Protein AF-A0A7L9A308-F1 (afdb_monomer_lite)

Foldseek 3Di:
DQDPLNVCVVVVVVVVNVVVVDDDDDDDDDDDDDDDDDDDDDDDDDDDDDDDDDDDDDPDDPDDDDPPPPPADPQHDPVDGDVVPADAADPVLDDPDDDDVQKDWDADSVRHTDIDGDPPPPDDPCVVVVVVVVVVVVVVVVVVVVVVVVVVVVVVVVVVVVVVVVVVVVVVVVVVVVVVVVVVVVVVVVVVVVVVVVVVVVVPPDPPPPPDDDPDDPPPPPDPPPPVVVVVVVPPVPPDDD

Secondary structure (DSSP, 8-state):
---HHHHHHHTT-HHHHHHHHS-------PPP-----------------------------------------TT--TTS--GGGSPPPBGGG--SSPPPTTEEEEE-TTSBEEEEEPP-TT--TTHHHHHHHHHHHHHHHHHHHHHHHHHHHHHHHHHHHHHHHHHHHHHHHHHHHHHHHHHHHHHHHHHHHHHHHHHHHHHTS---------TT----------HHHHHHHHGGGGG---

Organism: NCBI:txid1401967

pLDDT: mean 71.1, std 22.45, range [31.36, 98.56]

Radius of gyration: 48.92 Å; chains: 1; bounding box: 91×61×147 Å

Sequence (242 aa):
GETVRDIATRKGLEEIINILNTPVAKQAKKKDRHRDKSRERAIDETDNAKKRDKSKEKKKRSVHFEPNQVQWSPYGCHYYPDPKYFPKPKLSSLPTEPLKKGEQYYLDLAGNIKKGPIGAGYTCYCAPFFKHMEEKLNEDKKDLKRHIDRAHEKLDQKVTDLEMKTQGQISELTRSVAAERALCKERHKHLEQWLTRGMMYRASERVKKLDFSPKGSVDIPPIKRTRSLEILDANSEWNNVN

Structure (mmCIF, N/CA/C/O backbone):
data_AF-A0A7L9A308-F1
#
_entry.id   AF-A0A7L9A308-F1
#
loop_
_atom_site.group_PDB
_atom_site.id
_atom_site.type_symbol
_atom_site.label_atom_id
_atom_site.label_alt_id
_atom_site.label_comp_id
_atom_site.label_asym_id
_atom_site.label_entity_id
_atom_site.label_seq_id
_atom_site.pdbx_PDB_ins_code
_atom_site.Cartn_x
_atom_site.Cartn_y
_atom_site.Cartn_z
_atom_site.occupancy
_atom_site.B_iso_or_equiv
_atom_site.auth_seq_id
_atom_site.auth_comp_id
_atom_site.auth_asym_id
_atom_site.auth_atom_id
_atom_site.pdbx_PDB_model_num
ATOM 1 N N . GLY A 1 1 ? -49.743 -22.556 5.288 1.00 68.62 1 GLY A N 1
ATOM 2 C CA . GLY A 1 1 ? -48.557 -21.817 5.756 1.00 68.62 1 GLY A CA 1
ATOM 3 C C . GLY A 1 1 ? -48.262 -20.739 4.743 1.00 68.62 1 GLY A C 1
ATOM 4 O O . GLY A 1 1 ? -48.289 -21.053 3.563 1.00 68.62 1 GLY A O 1
ATOM 5 N N . GLU A 1 2 ? -48.078 -19.498 5.185 1.00 86.50 2 GLU A N 1
ATOM 6 C CA . GLU A 1 2 ? -47.747 -18.355 4.317 1.00 86.50 2 GLU A CA 1
ATOM 7 C C . GLU A 1 2 ? -46.318 -18.544 3.769 1.00 86.50 2 GLU A C 1
ATOM 9 O O . GLU A 1 2 ? -45.417 -18.920 4.527 1.00 86.50 2 GLU A O 1
ATOM 14 N N . THR A 1 3 ? -46.100 -18.366 2.461 1.00 87.38 3 THR A N 1
ATOM 15 C CA . THR A 1 3 ? -44.754 -18.493 1.885 1.00 87.38 3 THR A CA 1
ATOM 16 C C . THR A 1 3 ? -43.936 -17.229 2.145 1.00 87.38 3 THR A C 1
ATOM 18 O O . THR A 1 3 ? -44.471 -16.146 2.376 1.00 87.38 3 THR A O 1
ATOM 21 N N . VAL A 1 4 ? -42.606 -17.340 2.077 1.00 84.56 4 VAL A N 1
ATOM 22 C CA . VAL A 1 4 ? -41.695 -16.190 2.251 1.00 84.56 4 VAL A CA 1
ATOM 23 C C . VAL A 1 4 ? -42.011 -15.067 1.252 1.00 84.56 4 VAL A C 1
ATOM 25 O O . VAL A 1 4 ? -41.863 -13.890 1.578 1.00 84.56 4 VAL A O 1
ATOM 28 N N . ARG A 1 5 ? -42.499 -15.425 0.057 1.00 86.62 5 ARG A N 1
ATOM 29 C CA . ARG A 1 5 ? -42.934 -14.469 -0.964 1.00 86.62 5 ARG A CA 1
ATOM 30 C C . ARG A 1 5 ? -44.203 -13.729 -0.541 1.00 86.62 5 ARG A C 1
ATOM 32 O O . ARG A 1 5 ? -44.233 -12.509 -0.637 1.00 86.62 5 ARG A O 1
ATOM 39 N N . ASP A 1 6 ? -45.192 -14.446 -0.011 1.00 90.25 6 ASP A N 1
ATOM 40 C CA . ASP A 1 6 ? -46.472 -13.868 0.421 1.00 90.25 6 ASP A CA 1
ATOM 41 C C . ASP A 1 6 ? -46.269 -12.836 1.548 1.00 90.25 6 ASP A C 1
ATOM 43 O O . ASP A 1 6 ? -46.833 -11.741 1.509 1.00 90.25 6 ASP A O 1
ATOM 47 N N . ILE A 1 7 ? -45.370 -13.133 2.498 1.00 89.75 7 ILE A N 1
ATOM 48 C CA . ILE A 1 7 ? -44.999 -12.212 3.587 1.00 89.75 7 ILE A CA 1
ATOM 49 C C . ILE A 1 7 ? -44.334 -10.945 3.033 1.00 89.75 7 ILE A C 1
ATOM 51 O O . ILE A 1 7 ? -44.635 -9.840 3.491 1.00 89.75 7 ILE A O 1
ATOM 55 N N . ALA A 1 8 ? -43.424 -11.097 2.065 1.00 90.69 8 ALA A N 1
ATOM 56 C CA . ALA A 1 8 ? -42.710 -9.978 1.456 1.00 90.69 8 ALA A CA 1
ATOM 57 C C . ALA A 1 8 ? -43.659 -9.061 0.669 1.00 90.69 8 ALA A C 1
ATOM 59 O O . ALA A 1 8 ? -43.570 -7.840 0.799 1.00 90.69 8 ALA A O 1
ATOM 60 N N . THR A 1 9 ? -44.620 -9.634 -0.064 1.00 87.31 9 THR A N 1
ATOM 61 C CA . THR A 1 9 ? -45.660 -8.879 -0.777 1.00 87.31 9 THR A CA 1
ATOM 62 C C . THR A 1 9 ? -46.585 -8.142 0.187 1.00 87.31 9 THR A C 1
ATOM 64 O O . THR A 1 9 ? -46.811 -6.947 0.020 1.00 87.31 9 THR A O 1
ATOM 67 N N . ARG A 1 10 ? -47.057 -8.796 1.256 1.00 91.75 10 ARG A N 1
ATOM 68 C CA . ARG A 1 10 ? -47.936 -8.164 2.256 1.00 91.75 10 ARG A CA 1
ATOM 69 C C . ARG A 1 10 ? -47.258 -7.035 3.038 1.00 91.75 10 ARG A C 1
ATOM 71 O O . ARG A 1 10 ? -47.935 -6.120 3.498 1.00 91.75 10 ARG A O 1
ATOM 78 N N . LYS A 1 11 ? -45.937 -7.108 3.227 1.00 91.88 11 LYS A N 1
ATOM 79 C CA . LYS A 1 11 ? -45.145 -6.104 3.957 1.00 91.88 11 LYS A CA 1
ATOM 80 C C . LYS A 1 11 ? -44.524 -5.024 3.064 1.00 91.88 11 LYS A C 1
ATOM 82 O O . LYS A 1 11 ? -43.817 -4.177 3.598 1.00 91.88 11 LYS A O 1
ATOM 87 N N . GLY A 1 12 ? -44.769 -5.044 1.750 1.00 88.69 12 GLY A N 1
ATOM 88 C CA . GLY A 1 12 ? -44.217 -4.048 0.823 1.00 88.69 12 GLY A CA 1
ATOM 89 C C . GLY A 1 12 ? -42.689 -4.092 0.717 1.00 88.69 12 GLY A C 1
ATOM 90 O O . GLY A 1 12 ? -42.048 -3.059 0.562 1.00 88.69 12 GLY A O 1
ATOM 91 N N . LEU A 1 13 ? -42.085 -5.277 0.852 1.00 92.25 13 LEU A N 1
ATOM 92 C CA . LEU A 1 13 ? -40.631 -5.459 0.818 1.00 92.25 13 LEU A CA 1
ATOM 93 C C . LEU A 1 13 ? -40.169 -5.777 -0.613 1.00 92.25 13 LEU A C 1
ATOM 95 O O . LEU A 1 13 ? -39.825 -6.918 -0.933 1.00 92.25 13 LEU A O 1
ATOM 99 N N . GLU A 1 14 ? -40.184 -4.765 -1.484 1.00 88.94 14 GLU A N 1
ATOM 100 C CA . GLU A 1 14 ? -39.930 -4.896 -2.931 1.00 88.94 14 GLU A CA 1
ATOM 101 C C . GLU A 1 14 ? -38.543 -5.465 -3.266 1.00 88.94 14 GLU A C 1
ATOM 103 O O . GLU A 1 14 ? -38.396 -6.271 -4.185 1.00 88.94 14 GLU A O 1
ATOM 108 N N . GLU A 1 15 ? -37.526 -5.134 -2.472 1.00 84.31 15 GLU A N 1
ATOM 109 C CA . GLU A 1 15 ? -36.163 -5.645 -2.656 1.00 84.31 15 GLU A CA 1
ATOM 110 C C . GLU A 1 15 ? -36.083 -7.167 -2.491 1.00 84.31 15 GLU A C 1
ATOM 112 O O . GLU A 1 15 ? -35.435 -7.860 -3.276 1.00 84.31 15 GLU A O 1
ATOM 117 N N . ILE A 1 16 ? -36.796 -7.711 -1.501 1.00 84.88 16 ILE A N 1
ATOM 118 C CA . ILE A 1 16 ? -36.845 -9.154 -1.247 1.00 84.88 16 ILE A CA 1
ATOM 119 C C . ILE A 1 16 ? -37.586 -9.855 -2.384 1.00 84.88 16 ILE A C 1
ATOM 121 O O . ILE A 1 16 ? -37.159 -10.919 -2.833 1.00 84.88 16 ILE A O 1
ATOM 125 N N . ILE A 1 17 ? -38.661 -9.246 -2.891 1.00 86.81 17 ILE A N 1
ATOM 126 C CA . ILE A 1 17 ? -39.394 -9.755 -4.055 1.00 86.81 17 ILE A CA 1
ATOM 127 C C . ILE A 1 17 ? -38.463 -9.816 -5.275 1.00 86.81 17 ILE A C 1
ATOM 129 O O . ILE A 1 17 ? -38.421 -10.841 -5.955 1.00 86.81 17 ILE A O 1
ATOM 133 N N . ASN A 1 18 ? -37.650 -8.781 -5.504 1.00 87.12 18 ASN A N 1
ATOM 134 C CA . ASN A 1 18 ? -36.685 -8.737 -6.605 1.00 87.12 18 ASN A CA 1
ATOM 135 C C . ASN A 1 18 ? -35.585 -9.799 -6.474 1.00 87.12 18 ASN A C 1
ATOM 137 O O . ASN A 1 18 ? -35.255 -10.470 -7.454 1.00 87.12 18 ASN A O 1
ATOM 141 N N . ILE A 1 19 ? -35.067 -10.025 -5.265 1.00 85.62 19 ILE A N 1
ATOM 142 C CA . ILE A 1 19 ? -34.083 -11.086 -5.004 1.00 85.62 19 ILE A CA 1
ATOM 143 C C . ILE A 1 19 ? -34.694 -12.472 -5.252 1.00 85.62 19 ILE A C 1
ATOM 145 O O . ILE A 1 19 ? -34.060 -13.316 -5.882 1.00 85.62 19 ILE A O 1
ATOM 149 N N . LEU A 1 20 ? -35.937 -12.705 -4.814 1.00 83.75 20 LEU A N 1
ATOM 150 C CA . LEU A 1 20 ? -36.648 -13.972 -5.033 1.00 83.75 20 LEU A CA 1
ATOM 151 C C . LEU A 1 20 ? -36.996 -14.215 -6.511 1.00 83.75 20 LEU A C 1
ATOM 153 O O . LEU A 1 20 ? -37.098 -15.367 -6.934 1.00 83.75 20 LEU A O 1
ATOM 157 N N . ASN A 1 21 ? -37.181 -13.149 -7.293 1.00 82.94 21 ASN A N 1
ATOM 158 C CA . ASN A 1 21 ? -37.444 -13.213 -8.732 1.00 82.94 21 ASN A CA 1
ATOM 159 C C . ASN A 1 21 ? -36.176 -13.425 -9.569 1.00 82.94 21 ASN A C 1
ATOM 161 O O . ASN A 1 21 ? -36.277 -13.834 -10.725 1.00 82.94 21 ASN A O 1
ATOM 165 N N . THR A 1 22 ? -34.995 -13.143 -9.015 1.00 83.50 22 THR A N 1
ATOM 166 C CA . THR A 1 22 ? -33.737 -13.220 -9.760 1.00 83.50 22 THR A CA 1
ATOM 167 C C . THR A 1 22 ? -33.240 -14.670 -9.793 1.00 83.50 22 THR A C 1
ATOM 169 O O . THR A 1 22 ? -32.908 -15.230 -8.744 1.00 83.50 22 THR A O 1
ATOM 172 N N . PRO A 1 23 ? -33.156 -15.324 -10.968 1.00 70.25 23 PRO A N 1
ATOM 173 C CA . PRO A 1 23 ? -32.657 -16.689 -11.048 1.00 70.25 23 PRO A CA 1
ATOM 174 C C . PRO A 1 23 ? -31.168 -16.727 -10.680 1.00 70.25 23 PRO A C 1
ATOM 176 O O . PRO A 1 23 ? -30.314 -16.195 -11.388 1.00 70.25 23 PRO A O 1
ATOM 179 N N . VAL A 1 24 ? -30.840 -17.384 -9.566 1.00 67.56 24 VAL A N 1
ATOM 180 C CA . VAL A 1 24 ? -29.450 -17.598 -9.143 1.00 67.56 24 VAL A CA 1
ATOM 181 C C . VAL A 1 24 ? -28.775 -18.559 -10.127 1.00 67.56 24 VAL A C 1
ATOM 183 O O . VAL A 1 24 ? -29.159 -19.727 -10.233 1.00 67.56 24 VAL A O 1
ATOM 186 N N . ALA A 1 25 ? -27.755 -18.083 -10.846 1.00 55.88 25 ALA A N 1
ATOM 187 C CA . ALA A 1 25 ? -26.930 -18.916 -11.715 1.00 55.88 25 ALA A CA 1
ATOM 188 C C . ALA A 1 25 ? -26.300 -20.059 -10.897 1.00 55.88 25 ALA A C 1
ATOM 190 O O . ALA A 1 25 ? -25.507 -19.837 -9.979 1.00 55.88 25 ALA A O 1
ATOM 191 N N . LYS A 1 26 ? -26.682 -21.301 -11.212 1.00 54.41 26 LYS A N 1
ATOM 192 C CA . LYS A 1 26 ? -26.183 -22.516 -10.555 1.00 54.41 26 LYS A CA 1
ATOM 193 C C . LYS A 1 26 ? -24.673 -22.644 -10.795 1.00 54.41 26 LYS A C 1
ATOM 195 O O . LYS A 1 26 ? -24.249 -23.076 -11.861 1.00 54.41 26 LYS A O 1
ATOM 200 N N . GLN A 1 27 ? -23.859 -22.304 -9.798 1.00 45.59 27 GLN A N 1
ATOM 201 C CA . GLN A 1 27 ? -22.430 -22.633 -9.785 1.00 45.59 27 GLN A CA 1
ATOM 202 C C . GLN A 1 27 ? -22.270 -24.165 -9.806 1.00 45.59 27 GLN A C 1
ATOM 204 O O . GLN A 1 27 ? -22.808 -24.874 -8.951 1.00 45.59 27 GLN A O 1
ATOM 209 N N . ALA A 1 28 ? -21.573 -24.682 -10.821 1.00 40.31 28 ALA A N 1
ATOM 210 C CA . ALA A 1 28 ? -21.380 -26.110 -11.051 1.00 40.31 28 ALA A CA 1
ATOM 211 C C . ALA A 1 28 ? -20.580 -26.760 -9.906 1.00 40.31 28 ALA A C 1
ATOM 213 O O . ALA A 1 28 ? -19.414 -26.440 -9.678 1.00 40.31 28 ALA A O 1
ATOM 214 N N . LYS A 1 29 ? -21.194 -27.717 -9.201 1.00 42.00 29 LYS A N 1
ATOM 215 C CA . LYS A 1 29 ? -20.502 -28.579 -8.233 1.00 42.00 29 LYS A CA 1
ATOM 216 C C . LYS A 1 29 ? -19.587 -29.554 -8.988 1.00 42.00 29 LYS A C 1
ATOM 218 O O . LYS A 1 29 ? -20.077 -30.522 -9.569 1.00 42.00 29 LYS A O 1
ATOM 223 N N . LYS A 1 30 ? -18.268 -29.326 -8.977 1.00 36.66 30 LYS A N 1
ATOM 224 C CA . LYS A 1 30 ? -17.283 -30.341 -9.392 1.00 36.66 30 LYS A CA 1
ATOM 225 C C . LYS A 1 30 ? -17.299 -31.486 -8.373 1.00 36.66 30 LYS A C 1
ATOM 227 O O . LYS A 1 30 ? -17.129 -31.266 -7.180 1.00 36.66 30 LYS A O 1
ATOM 232 N N . LYS A 1 31 ? -17.577 -32.689 -8.8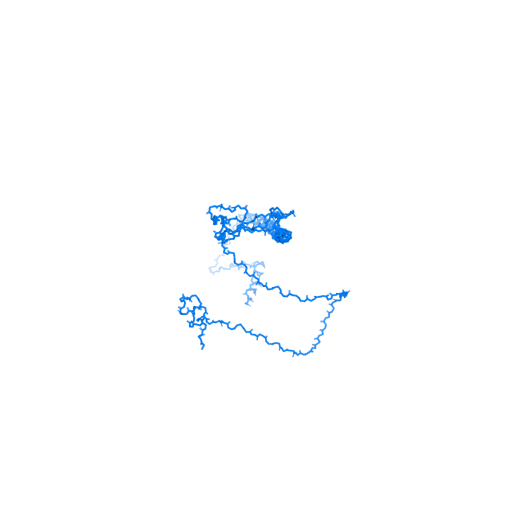71 1.00 36.41 31 LYS A N 1
ATOM 233 C CA . LYS A 1 31 ? -17.714 -33.944 -8.129 1.00 36.41 31 LYS A CA 1
ATOM 234 C C . LYS A 1 31 ? -16.368 -34.669 -8.140 1.00 36.41 31 LYS A C 1
ATOM 236 O O . LYS A 1 31 ? -15.862 -34.974 -9.218 1.00 36.41 31 LYS A O 1
ATOM 241 N N . ASP A 1 32 ? -15.827 -34.940 -6.957 1.00 37.78 32 ASP A N 1
ATOM 242 C CA . ASP A 1 32 ? -14.673 -35.814 -6.739 1.00 37.78 32 ASP A CA 1
ATOM 243 C C . ASP A 1 32 ? -14.889 -37.198 -7.367 1.00 37.78 32 ASP A C 1
ATOM 245 O O . ASP A 1 32 ? -15.900 -37.863 -7.117 1.00 37.78 32 ASP A O 1
ATOM 249 N N . ARG A 1 33 ? -13.914 -37.652 -8.163 1.00 35.00 33 ARG A N 1
ATOM 250 C CA . ARG A 1 33 ? -13.726 -39.065 -8.508 1.00 35.00 33 ARG A CA 1
ATOM 251 C C . ARG A 1 33 ? -12.240 -39.412 -8.489 1.00 35.00 33 ARG A C 1
ATOM 253 O O . ARG A 1 33 ? -11.481 -39.061 -9.383 1.00 35.00 33 ARG A O 1
ATOM 260 N N . HIS A 1 34 ? -11.898 -40.144 -7.439 1.00 39.38 34 HIS A N 1
ATOM 261 C CA . HIS A 1 34 ? -10.729 -40.990 -7.252 1.00 39.38 34 HIS A CA 1
ATOM 262 C C . HIS A 1 34 ? -10.484 -41.897 -8.475 1.00 39.38 34 HIS A C 1
ATOM 264 O O . HIS A 1 34 ? -11.406 -42.604 -8.892 1.00 39.38 34 HIS A O 1
ATOM 270 N N . ARG A 1 35 ? -9.258 -41.931 -9.021 1.00 33.59 35 ARG A N 1
ATOM 271 C CA . ARG A 1 35 ? -8.727 -43.109 -9.730 1.00 33.59 35 ARG A CA 1
ATOM 272 C C . ARG A 1 35 ? -7.196 -43.109 -9.736 1.00 33.59 35 ARG A C 1
ATOM 274 O O . ARG A 1 35 ? -6.562 -42.162 -10.183 1.00 33.59 35 ARG A O 1
ATOM 281 N N . ASP A 1 36 ? -6.671 -44.205 -9.206 1.00 33.34 36 ASP A N 1
ATOM 282 C CA . ASP A 1 36 ? -5.278 -44.579 -8.998 1.00 33.34 36 ASP A CA 1
ATOM 283 C C . ASP A 1 36 ? -4.347 -44.574 -10.224 1.00 33.34 36 ASP A C 1
ATOM 285 O O . ASP A 1 36 ? -4.771 -44.823 -11.351 1.00 33.34 36 ASP A O 1
ATOM 289 N N . LYS A 1 37 ? -3.047 -44.516 -9.877 1.00 35.22 37 LYS A N 1
ATOM 290 C CA . LYS A 1 37 ? -1.880 -45.166 -10.513 1.00 35.22 37 LYS A CA 1
ATOM 291 C C . LYS A 1 37 ? -1.403 -44.645 -11.877 1.00 35.22 37 LYS A C 1
ATOM 293 O O . LYS A 1 37 ? -1.952 -45.000 -12.911 1.00 35.22 37 LYS A O 1
ATOM 298 N N . SER A 1 38 ? -0.204 -44.048 -11.887 1.00 31.36 38 SER A N 1
ATOM 299 C CA . SER A 1 38 ? 1.062 -44.754 -12.207 1.00 31.36 38 SER A CA 1
ATOM 300 C C . SER A 1 38 ? 2.122 -43.809 -12.803 1.00 31.36 38 SER A C 1
ATOM 302 O O . SER A 1 38 ? 1.833 -43.178 -13.811 1.00 31.36 38 SER A O 1
ATOM 304 N N . ARG A 1 39 ? 3.349 -43.859 -12.239 1.00 33.97 39 ARG A N 1
ATOM 305 C CA . ARG A 1 39 ? 4.676 -43.684 -12.894 1.00 33.97 39 ARG A CA 1
ATOM 306 C C . ARG A 1 39 ? 5.002 -42.332 -13.563 1.00 33.97 39 ARG A C 1
ATOM 308 O O . ARG A 1 39 ? 4.216 -41.809 -14.324 1.00 33.97 39 ARG A O 1
ATOM 315 N N . GLU A 1 40 ? 6.194 -41.747 -13.465 1.00 32.81 40 GLU A N 1
ATOM 316 C CA . GLU A 1 40 ? 7.485 -42.066 -12.838 1.00 32.81 40 GLU A CA 1
ATOM 317 C C . GLU A 1 40 ? 8.387 -40.818 -13.056 1.00 32.81 40 GLU A C 1
ATOM 319 O O . GLU A 1 40 ? 8.232 -40.166 -14.087 1.00 32.81 40 GLU A O 1
ATOM 324 N N . ARG A 1 41 ? 9.379 -40.596 -12.167 1.00 34.91 41 ARG A N 1
ATOM 325 C CA . ARG A 1 41 ? 10.612 -39.766 -12.325 1.00 34.91 41 ARG A CA 1
ATOM 326 C C . ARG A 1 41 ? 10.469 -38.241 -12.126 1.00 34.91 41 ARG A C 1
ATOM 328 O O . ARG A 1 41 ? 9.586 -37.632 -12.702 1.00 34.91 41 ARG A O 1
ATOM 335 N N . ALA A 1 42 ? 11.336 -37.527 -11.402 1.00 31.61 42 ALA A N 1
ATOM 336 C CA . ALA A 1 42 ? 12.517 -37.854 -10.596 1.00 31.61 42 ALA A CA 1
ATOM 337 C C . ALA A 1 42 ? 12.980 -36.566 -9.856 1.00 31.61 42 ALA A C 1
ATOM 339 O O . ALA A 1 42 ? 12.994 -35.523 -10.497 1.00 31.61 42 ALA A O 1
ATOM 340 N N . ILE A 1 43 ? 13.387 -36.710 -8.577 1.00 34.94 43 ILE A N 1
ATOM 341 C CA . ILE A 1 43 ? 14.486 -36.011 -7.846 1.00 34.94 43 ILE A CA 1
ATOM 342 C C . ILE A 1 43 ? 14.292 -34.481 -7.635 1.00 34.94 43 ILE A C 1
ATOM 344 O O . ILE A 1 43 ? 14.097 -33.742 -8.586 1.00 34.94 43 ILE A O 1
ATOM 348 N N . ASP A 1 44 ? 14.270 -33.913 -6.425 1.00 32.38 44 ASP A N 1
ATOM 349 C CA . ASP A 1 44 ? 15.245 -34.041 -5.332 1.00 32.38 44 ASP A CA 1
ATOM 350 C C . ASP A 1 44 ? 14.612 -33.799 -3.945 1.00 32.38 44 ASP A C 1
ATOM 352 O O . ASP A 1 44 ? 13.684 -32.999 -3.790 1.00 32.38 44 ASP A O 1
ATOM 356 N N . GLU A 1 45 ? 15.127 -34.509 -2.946 1.00 33.47 45 GLU A N 1
ATOM 357 C CA . GLU A 1 45 ? 14.721 -34.466 -1.543 1.00 33.47 45 GLU A CA 1
ATOM 358 C C . GLU A 1 45 ? 15.405 -33.315 -0.793 1.00 33.47 45 GLU A C 1
ATOM 360 O O . GLU A 1 45 ? 16.597 -33.086 -0.940 1.00 33.47 45 GLU A O 1
ATOM 365 N N . THR A 1 46 ? 14.698 -32.686 0.147 1.00 37.25 46 THR A N 1
ATOM 366 C CA . THR A 1 46 ? 15.244 -32.530 1.505 1.00 37.25 46 THR A CA 1
ATOM 367 C C . THR A 1 46 ? 14.117 -32.661 2.520 1.00 37.25 46 THR A C 1
ATOM 369 O O . THR A 1 46 ? 13.048 -32.059 2.414 1.00 37.25 46 THR A O 1
ATOM 372 N N . ASP A 1 47 ? 14.384 -33.525 3.487 1.00 33.53 47 ASP A N 1
ATOM 373 C CA . ASP A 1 47 ? 13.464 -34.081 4.461 1.00 33.53 47 ASP A CA 1
ATOM 374 C C . ASP A 1 47 ? 13.636 -33.358 5.810 1.00 33.53 47 ASP A C 1
ATOM 376 O O . ASP A 1 47 ? 14.765 -33.170 6.270 1.00 33.53 47 ASP A O 1
ATOM 380 N N . ASN A 1 48 ? 12.533 -32.944 6.449 1.00 33.81 48 ASN A N 1
ATOM 381 C CA . ASN A 1 48 ? 12.343 -33.068 7.905 1.00 33.81 48 ASN A CA 1
ATOM 382 C C . ASN A 1 48 ? 10.927 -32.659 8.361 1.00 33.81 48 ASN A C 1
ATOM 384 O O . ASN A 1 48 ? 10.607 -31.511 8.663 1.00 33.81 48 ASN A O 1
ATOM 388 N N . ALA A 1 49 ? 10.076 -33.680 8.405 1.00 36.19 49 ALA A N 1
ATOM 389 C CA . ALA A 1 49 ? 9.140 -34.050 9.466 1.00 36.19 49 ALA A CA 1
ATOM 390 C C . ALA A 1 49 ? 8.506 -32.995 10.422 1.00 36.19 49 ALA A C 1
ATOM 392 O O . ALA A 1 49 ? 9.080 -32.564 11.415 1.00 36.19 49 ALA A O 1
ATOM 393 N N . LYS A 1 50 ? 7.175 -32.886 10.257 1.00 36.12 50 LYS A N 1
ATOM 394 C CA . LYS A 1 50 ? 6.104 -33.087 11.269 1.00 36.12 50 LYS A CA 1
ATOM 395 C C . LYS A 1 50 ? 5.979 -32.101 12.451 1.00 36.12 50 LYS A C 1
ATOM 397 O O . LYS A 1 50 ? 6.609 -32.276 13.487 1.00 36.12 50 LYS A O 1
ATOM 402 N N . LYS A 1 51 ? 4.871 -31.340 12.441 1.00 35.31 51 LYS A N 1
ATOM 403 C CA . LYS A 1 51 ? 3.764 -31.529 13.412 1.00 35.31 51 LYS A CA 1
ATOM 404 C C . LYS A 1 51 ? 2.443 -30.902 12.936 1.00 35.31 51 LYS A C 1
ATOM 406 O O . LYS A 1 51 ? 2.400 -29.792 12.425 1.00 35.31 51 LYS A O 1
ATOM 411 N N . ARG A 1 52 ? 1.378 -31.690 13.111 1.00 39.22 52 ARG A N 1
ATOM 412 C CA . ARG A 1 52 ? -0.053 -31.380 12.953 1.00 39.22 52 ARG A CA 1
ATOM 413 C C . ARG A 1 52 ? -0.442 -30.098 13.702 1.00 39.22 52 ARG A C 1
ATOM 415 O O . ARG A 1 52 ? -0.082 -30.001 14.866 1.00 39.22 52 ARG A O 1
ATOM 422 N N . ASP A 1 53 ? -1.314 -29.264 13.130 1.00 34.34 53 ASP A N 1
ATOM 423 C CA . ASP A 1 53 ? -2.637 -29.049 13.732 1.00 34.34 53 ASP A CA 1
ATOM 424 C C . ASP A 1 53 ? -3.662 -28.416 12.771 1.00 34.34 53 ASP A C 1
ATOM 426 O O . ASP A 1 53 ? -3.350 -27.884 11.710 1.00 34.34 53 ASP A O 1
ATOM 430 N N . LYS A 1 54 ? -4.914 -28.601 13.173 1.00 36.22 54 LYS A N 1
ATOM 431 C CA . LYS A 1 54 ? -6.198 -28.519 12.483 1.00 36.22 54 LYS A CA 1
ATOM 432 C C . LYS A 1 54 ? -6.536 -27.239 11.714 1.00 36.22 54 LYS A C 1
ATOM 434 O O . LYS A 1 54 ? -6.236 -26.115 12.097 1.00 36.22 54 LYS A O 1
ATOM 439 N N . SER A 1 55 ? -7.380 -27.482 10.711 1.00 41.12 55 SER A N 1
ATOM 440 C CA . SER A 1 55 ? -8.342 -26.582 10.076 1.00 41.12 55 SER A CA 1
ATOM 441 C C . SER A 1 55 ? -8.859 -25.428 10.945 1.00 41.12 55 SER A C 1
ATOM 443 O O . SER A 1 55 ? -9.366 -25.657 12.046 1.00 41.12 55 SER A O 1
ATOM 445 N N . LYS A 1 56 ? -8.950 -24.236 10.348 1.00 38.88 56 LYS A N 1
ATOM 446 C CA . LYS A 1 56 ? -10.179 -23.428 10.402 1.00 38.88 56 LYS A CA 1
ATOM 447 C C . LYS A 1 56 ? -10.219 -22.436 9.241 1.00 38.88 56 LYS A C 1
ATOM 449 O O . LYS A 1 56 ? -9.489 -21.453 9.180 1.00 38.88 56 LYS A O 1
ATOM 454 N N . GLU A 1 57 ? -11.106 -22.762 8.319 1.00 41.81 57 GLU A N 1
ATOM 455 C CA . GLU A 1 57 ? -11.558 -21.995 7.168 1.00 41.81 57 GLU A CA 1
ATOM 456 C C . GLU A 1 57 ? -11.990 -20.577 7.597 1.00 41.81 57 GLU A C 1
ATOM 458 O O . GLU A 1 57 ? -12.993 -20.386 8.291 1.00 41.81 57 GLU A O 1
ATOM 463 N N . LYS A 1 58 ? -11.202 -19.556 7.232 1.00 42.84 58 LYS A N 1
ATOM 464 C CA . LYS A 1 58 ? -11.551 -18.147 7.467 1.00 42.84 58 LYS A CA 1
ATOM 465 C C . LYS A 1 58 ? -12.635 -17.731 6.471 1.00 42.84 58 LYS A C 1
ATOM 467 O O . LYS A 1 58 ? -12.361 -17.380 5.326 1.00 42.84 58 LYS A O 1
ATOM 472 N N . LYS A 1 59 ? -13.882 -17.756 6.945 1.00 44.75 59 LYS A N 1
ATOM 473 C CA . LYS A 1 59 ? -15.056 -17.135 6.318 1.00 44.75 59 LYS A CA 1
ATOM 474 C C . LYS A 1 59 ? -14.732 -15.680 5.947 1.00 44.75 59 LYS A C 1
ATOM 476 O O . LYS A 1 59 ? -14.454 -14.866 6.827 1.00 44.75 59 LYS A O 1
ATOM 481 N N . LYS A 1 60 ? -14.802 -15.347 4.655 1.00 47.59 60 LYS A N 1
ATOM 482 C CA . LYS A 1 60 ? -14.796 -13.963 4.160 1.00 47.59 60 LYS A CA 1
ATOM 483 C C . LYS A 1 60 ? -16.014 -13.241 4.751 1.00 47.59 60 LYS A C 1
ATOM 485 O O . LYS A 1 60 ? -17.138 -13.505 4.337 1.00 47.59 60 LYS A O 1
ATOM 490 N N . ARG A 1 61 ? -15.812 -12.373 5.746 1.00 49.31 61 ARG A N 1
ATOM 491 C CA . ARG A 1 61 ? -16.834 -11.418 6.200 1.00 49.31 61 ARG A CA 1
ATOM 492 C C . ARG A 1 61 ? -16.570 -10.108 5.465 1.00 49.31 61 ARG A C 1
ATOM 494 O O . ARG A 1 61 ? -15.632 -9.403 5.817 1.00 49.31 61 ARG A O 1
ATOM 501 N N . SER A 1 62 ? -17.355 -9.807 4.431 1.00 41.72 62 SER A N 1
ATOM 502 C CA . SER A 1 62 ? -17.439 -8.435 3.929 1.00 41.72 62 SER A CA 1
ATOM 503 C C . SER A 1 62 ? -18.155 -7.615 4.996 1.00 41.72 62 SER A C 1
ATOM 505 O O . SER A 1 62 ? -19.325 -7.866 5.284 1.00 41.72 62 SER A O 1
ATOM 507 N N . VAL A 1 63 ? -17.443 -6.694 5.633 1.00 48.00 63 VAL A N 1
ATOM 508 C CA . VAL A 1 63 ? -18.046 -5.755 6.578 1.00 48.00 63 VAL A CA 1
ATOM 509 C C . VAL A 1 63 ? -18.354 -4.497 5.779 1.00 48.00 63 VAL A C 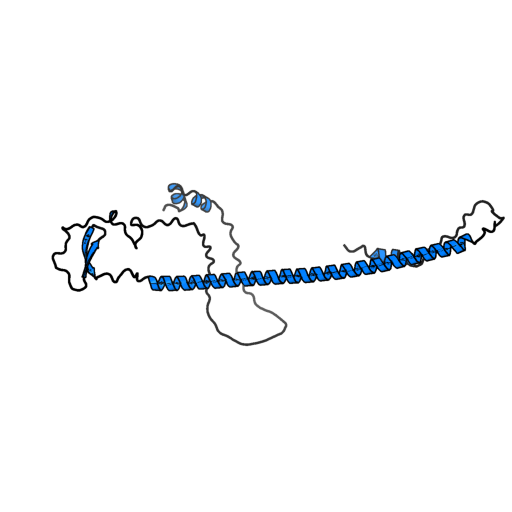1
ATOM 511 O O . VAL A 1 63 ? -17.454 -3.730 5.450 1.00 48.00 63 VAL A O 1
ATOM 514 N N . HIS A 1 64 ? -19.612 -4.352 5.371 1.00 41.28 64 HIS A N 1
ATOM 515 C CA . HIS A 1 64 ? -20.117 -3.081 4.873 1.00 41.28 64 HIS A CA 1
ATOM 516 C C . HIS A 1 64 ? -20.259 -2.159 6.088 1.00 41.28 64 HIS A C 1
ATOM 518 O O . HIS A 1 64 ? -20.950 -2.512 7.043 1.00 41.28 64 HIS A O 1
ATOM 524 N N . PHE A 1 65 ? -19.542 -1.037 6.096 1.00 41.97 65 PHE A N 1
ATOM 525 C CA . PHE A 1 65 ? -19.731 0.011 7.093 1.00 41.97 65 PHE A CA 1
ATOM 526 C C . PHE A 1 65 ? -20.781 0.976 6.550 1.00 41.97 65 PHE A C 1
ATOM 528 O O . PHE A 1 65 ? -20.456 1.853 5.753 1.00 41.97 65 PHE A O 1
ATOM 535 N N . GLU A 1 66 ? -22.033 0.809 6.973 1.00 48.72 66 GLU A N 1
ATOM 536 C CA . GLU A 1 66 ? -22.961 1.939 6.973 1.00 48.72 66 GLU A CA 1
ATOM 537 C C . GLU A 1 66 ? -22.517 2.941 8.051 1.00 48.72 66 GLU A C 1
ATOM 539 O O . GLU A 1 66 ? -22.060 2.531 9.127 1.00 48.72 66 GLU A O 1
ATOM 544 N N . PRO A 1 67 ? -22.627 4.256 7.800 1.00 44.56 67 PRO A N 1
ATOM 545 C CA . PRO A 1 67 ? -22.406 5.253 8.831 1.00 44.56 67 PRO A CA 1
ATOM 546 C C . PRO A 1 67 ? -23.516 5.120 9.879 1.00 44.56 67 PRO A C 1
ATOM 548 O O . PRO A 1 67 ? -24.638 5.579 9.675 1.00 44.56 67 PRO A O 1
ATOM 551 N N . ASN A 1 68 ? -23.200 4.492 11.013 1.00 43.81 68 ASN A N 1
ATOM 552 C CA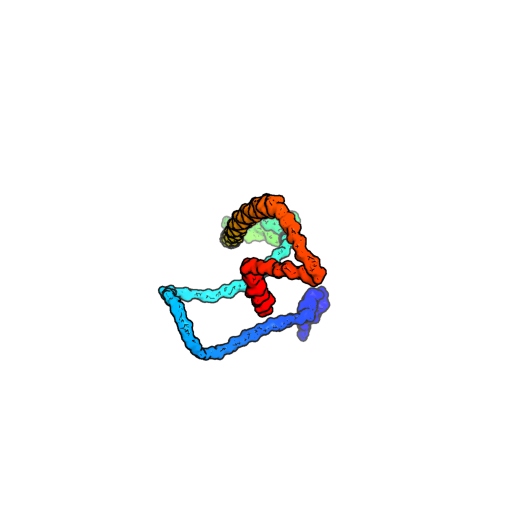 . ASN A 1 68 ? -24.077 4.485 12.179 1.00 43.81 68 ASN A CA 1
ATOM 553 C C . ASN A 1 68 ? -24.327 5.936 12.611 1.00 43.81 68 ASN A C 1
ATOM 555 O O . ASN A 1 68 ? -23.485 6.560 13.261 1.00 43.81 68 ASN A O 1
ATOM 559 N N . GLN A 1 69 ? -25.507 6.465 12.288 1.00 51.28 69 GLN A N 1
ATOM 560 C CA . GLN A 1 69 ? -26.105 7.520 13.092 1.00 51.28 69 GLN A CA 1
ATOM 561 C C . GLN A 1 69 ? -26.244 6.939 14.497 1.00 51.28 69 GLN A C 1
ATOM 563 O O . GLN A 1 69 ? -26.994 5.987 14.709 1.00 51.28 69 GLN A O 1
ATOM 568 N N . VAL A 1 70 ? -25.445 7.439 15.439 1.00 56.50 70 VAL A N 1
ATOM 569 C CA . VAL A 1 70 ? -25.454 6.975 16.827 1.00 56.50 70 VAL A CA 1
ATOM 570 C C . VAL A 1 70 ? -26.825 7.303 17.416 1.00 56.50 70 VAL A C 1
ATOM 572 O O . VAL A 1 70 ? -27.053 8.405 17.912 1.00 56.50 70 VAL A O 1
ATOM 575 N N . GLN A 1 71 ? -27.758 6.355 17.334 1.00 50.81 71 GLN A N 1
ATOM 576 C CA . GLN A 1 71 ? -28.986 6.385 18.111 1.00 50.81 71 GLN A CA 1
ATOM 577 C C . GLN A 1 71 ? -28.593 6.112 19.558 1.00 50.81 71 GLN A C 1
ATOM 579 O O . GLN A 1 71 ? -28.454 4.969 19.994 1.00 50.81 71 GLN A O 1
ATOM 584 N N . TRP A 1 72 ? -28.348 7.192 20.294 1.00 53.66 72 TRP A N 1
ATOM 585 C CA . TRP A 1 72 ? -28.266 7.130 21.743 1.00 53.66 72 TRP A CA 1
ATOM 586 C C . TRP A 1 72 ? -29.561 6.518 22.273 1.00 53.66 72 TRP A C 1
ATOM 588 O O . TRP A 1 72 ? -30.635 6.726 21.704 1.00 53.66 72 TRP A O 1
ATOM 598 N N . SER A 1 73 ? -29.457 5.746 23.358 1.00 56.06 73 SER A N 1
ATOM 599 C CA . SER A 1 73 ? -30.649 5.234 24.032 1.00 56.06 73 SER A CA 1
ATOM 600 C C . SER A 1 73 ? -31.614 6.397 24.330 1.00 56.06 73 SER A C 1
ATOM 602 O O . SER A 1 73 ? -31.153 7.531 24.499 1.00 56.06 73 SER A O 1
ATOM 604 N N . PRO A 1 74 ? -32.927 6.148 24.471 1.00 55.56 74 PRO A N 1
ATOM 605 C CA . PRO A 1 74 ? -33.904 7.186 24.817 1.00 55.56 74 PRO A CA 1
ATOM 606 C C . PRO A 1 74 ? -33.563 7.975 26.096 1.00 55.56 74 PRO A C 1
ATOM 608 O O . PRO A 1 74 ? -34.134 9.033 26.334 1.00 55.56 74 PRO A O 1
ATOM 611 N N . TYR A 1 75 ? -32.635 7.462 26.912 1.00 55.34 75 TYR A N 1
ATOM 612 C CA . TYR A 1 75 ? -32.168 8.045 28.170 1.00 55.34 75 TYR A CA 1
ATOM 613 C C . TYR A 1 75 ? -30.823 8.783 28.050 1.00 55.34 75 TYR A C 1
ATOM 615 O O . TYR A 1 75 ? -30.249 9.197 29.056 1.00 55.34 75 TYR A O 1
ATOM 623 N N . GLY A 1 76 ? -30.309 8.960 26.831 1.00 59.81 76 GLY A N 1
ATOM 624 C CA . GLY A 1 76 ? -29.076 9.693 26.564 1.00 59.81 76 GLY A CA 1
ATOM 625 C C . GLY A 1 76 ? -27.806 8.934 26.956 1.00 59.81 76 GLY A C 1
ATOM 626 O O . GLY A 1 76 ? -27.739 7.702 26.918 1.00 59.81 76 GLY A O 1
ATOM 627 N N . CYS A 1 77 ? -26.758 9.695 27.272 1.00 57.88 77 CYS A N 1
ATOM 628 C CA . CYS A 1 77 ? -25.454 9.174 27.661 1.00 57.88 77 CYS A CA 1
ATOM 629 C C . CYS A 1 77 ? -25.493 8.617 29.090 1.00 57.88 77 CYS A C 1
ATOM 631 O O . CYS A 1 77 ? -25.705 9.364 30.042 1.00 57.88 77 CYS A O 1
ATOM 633 N N . HIS A 1 78 ? -25.202 7.322 29.254 1.00 57.25 78 HIS A N 1
ATOM 634 C CA . HIS A 1 78 ? -25.154 6.654 30.564 1.00 57.25 78 HIS A CA 1
ATOM 635 C C . HIS A 1 78 ? -24.179 7.289 31.569 1.00 57.25 78 HIS A C 1
ATOM 637 O O . HIS A 1 78 ? -24.330 7.076 32.769 1.00 57.25 78 HIS A O 1
ATOM 643 N N . TYR A 1 79 ? -23.192 8.054 31.099 1.00 54.53 79 TYR A N 1
ATOM 644 C CA . TYR A 1 79 ? -22.215 8.724 31.960 1.00 54.53 79 TYR A CA 1
ATOM 645 C C . TYR A 1 79 ? -22.714 10.064 32.514 1.00 54.53 79 TYR A C 1
ATOM 647 O O . TYR A 1 79 ? -22.236 10.496 33.558 1.00 54.53 79 TYR A O 1
ATOM 655 N N . TYR A 1 80 ? -23.688 10.695 31.851 1.00 60.06 80 TYR A N 1
ATOM 656 C CA . TYR A 1 80 ? -24.282 11.971 32.254 1.00 60.06 80 TYR A CA 1
ATOM 657 C C . TYR A 1 80 ? -25.790 11.945 31.975 1.00 60.06 80 TYR A C 1
ATOM 659 O O . TYR A 1 80 ? -26.249 12.568 31.013 1.00 60.06 80 TYR A O 1
ATOM 667 N N . PRO A 1 81 ? -26.567 11.188 32.769 1.00 63.75 81 PRO A N 1
ATOM 668 C CA . PRO A 1 81 ? -28.015 11.179 32.629 1.00 63.75 81 PRO A CA 1
ATOM 669 C C . PRO A 1 81 ? -28.567 12.584 32.893 1.00 63.75 81 PRO A C 1
ATOM 671 O O . PRO A 1 81 ? -28.265 13.184 33.925 1.00 63.75 81 PRO A O 1
ATOM 674 N N . ASP A 1 82 ? -29.385 13.109 31.977 1.00 63.16 82 ASP A N 1
ATOM 675 C CA . ASP A 1 82 ? -30.095 14.370 32.206 1.00 63.16 82 ASP A CA 1
ATOM 676 C C . ASP A 1 82 ? -31.201 14.128 33.258 1.00 63.16 82 ASP A C 1
ATOM 678 O O . ASP A 1 82 ? -32.130 13.347 33.005 1.00 63.16 82 ASP A O 1
ATOM 682 N N . PRO A 1 83 ? -31.134 14.785 34.437 1.00 67.88 83 PRO A N 1
ATOM 683 C CA . PRO A 1 83 ? -32.081 14.577 35.532 1.00 67.88 83 PRO A CA 1
ATOM 684 C C . PRO A 1 83 ? -33.540 14.850 35.152 1.00 67.88 83 PRO A C 1
ATOM 686 O O . PRO A 1 83 ? -34.446 14.399 35.849 1.00 67.88 83 PRO A O 1
ATOM 689 N N . LYS A 1 84 ? -33.787 15.590 34.065 1.00 70.88 84 LYS A N 1
ATOM 690 C CA . LYS A 1 84 ? -35.134 15.953 33.609 1.00 70.88 84 LYS A CA 1
ATOM 691 C C . LYS A 1 84 ? -35.914 14.779 33.017 1.00 70.88 84 LYS A C 1
ATOM 693 O O . LYS A 1 84 ? -37.140 14.798 33.073 1.00 70.88 84 LYS A O 1
ATOM 698 N N . TYR A 1 85 ? -35.228 13.773 32.471 1.00 70.19 85 TYR A N 1
ATOM 699 C CA . TYR A 1 85 ? -35.870 12.590 31.882 1.00 70.19 85 TYR A CA 1
ATOM 700 C C . TYR A 1 85 ? -36.112 11.470 32.898 1.00 70.19 85 TYR A C 1
ATOM 702 O O . TYR A 1 85 ? -36.769 10.480 32.576 1.00 70.19 85 TYR A O 1
ATOM 710 N N . PHE A 1 86 ? -35.611 11.620 34.128 1.00 70.12 86 PHE A N 1
ATOM 711 C CA . PHE A 1 86 ? -35.859 10.660 35.193 1.00 70.12 86 PHE A CA 1
ATOM 712 C C . PHE A 1 86 ? -37.165 10.987 35.928 1.00 70.12 86 PHE A C 1
ATOM 714 O O . PHE A 1 86 ? -37.420 12.148 36.265 1.00 70.12 86 PHE A O 1
ATOM 721 N N . PRO A 1 87 ? -38.016 9.980 36.196 1.00 77.31 87 PRO A N 1
ATOM 722 C CA . PRO A 1 87 ? -39.238 10.186 36.957 1.00 77.31 87 PRO A CA 1
ATOM 723 C C . PRO A 1 87 ? -38.913 10.742 38.346 1.00 77.31 87 PRO A C 1
ATOM 725 O O . PRO A 1 87 ? -37.955 10.319 38.990 1.00 77.31 87 PRO A O 1
ATOM 728 N N . LYS A 1 88 ? -39.723 11.693 38.823 1.00 79.38 88 LYS A N 1
ATOM 729 C CA . LYS A 1 88 ? -39.534 12.289 40.152 1.00 79.38 88 LYS A CA 1
ATOM 730 C C . LYS A 1 88 ? -39.646 11.212 41.248 1.00 79.38 88 LYS A C 1
ATOM 732 O O . LYS A 1 88 ? -40.531 10.357 41.146 1.00 79.38 88 LYS A O 1
ATOM 737 N N . PRO A 1 89 ? -38.816 11.263 42.308 1.00 84.00 89 PRO A N 1
ATOM 738 C CA . PRO A 1 89 ? -38.859 10.279 43.383 1.00 84.00 89 PRO A CA 1
ATOM 739 C C . PRO A 1 89 ? -40.215 10.220 44.085 1.00 84.00 89 PRO A C 1
ATOM 741 O O . PRO A 1 89 ? -40.724 11.232 44.570 1.00 84.00 89 PRO A O 1
ATOM 744 N N . LYS A 1 90 ? -40.785 9.019 44.195 1.00 84.19 90 LYS A N 1
ATOM 745 C CA . LYS A 1 90 ? -42.001 8.765 44.972 1.00 84.19 90 LYS A CA 1
ATOM 746 C C . LYS A 1 90 ? -41.637 8.612 46.441 1.00 84.19 90 LYS A C 1
ATOM 748 O O . LYS A 1 90 ? -41.248 7.531 46.877 1.00 84.19 90 LYS A O 1
ATOM 753 N N . LEU A 1 91 ? -41.804 9.673 47.224 1.00 80.19 91 LEU A N 1
ATOM 754 C CA . LEU A 1 91 ? -41.515 9.652 48.665 1.00 80.19 91 LEU A CA 1
ATOM 755 C C . LEU A 1 91 ? -42.334 8.597 49.432 1.00 80.19 91 LEU A C 1
ATOM 757 O O . LEU A 1 91 ? -41.875 8.088 50.446 1.00 80.19 91 LEU A O 1
ATOM 761 N N . SER A 1 92 ? -43.504 8.206 48.918 1.00 83.50 92 SER A N 1
ATOM 762 C CA . SER A 1 92 ? -44.328 7.125 49.481 1.00 83.50 92 SER A CA 1
ATOM 763 C C . SER A 1 92 ? -43.708 5.730 49.358 1.00 83.50 92 SER A C 1
ATOM 765 O O . SER A 1 92 ? -44.137 4.812 50.046 1.00 83.50 92 SER A O 1
ATOM 767 N N . SER A 1 93 ? -42.713 5.555 48.486 1.00 85.88 93 SER A N 1
ATOM 768 C CA . SER A 1 93 ? -42.017 4.280 48.287 1.00 85.88 93 SER A CA 1
ATOM 769 C C . SER A 1 93 ? -40.786 4.115 49.179 1.00 85.88 93 SER A C 1
ATOM 771 O O . SER A 1 93 ? -40.039 3.157 49.001 1.00 85.88 93 SER A O 1
ATOM 773 N N . LEU A 1 94 ? -40.557 5.040 50.121 1.00 84.00 94 LEU A N 1
ATOM 774 C CA . LEU A 1 94 ? -39.411 4.987 51.019 1.00 84.00 94 LEU A CA 1
ATOM 775 C C . LEU A 1 94 ? -39.461 3.699 51.866 1.00 84.00 94 LEU A C 1
ATOM 777 O O . LEU A 1 94 ? -40.433 3.486 52.595 1.00 84.00 94 LEU A O 1
ATOM 781 N N . PRO A 1 95 ? -38.426 2.845 51.805 1.00 85.50 95 PRO A N 1
ATOM 782 C CA . PRO A 1 95 ? -38.352 1.658 52.646 1.00 85.50 95 PRO A CA 1
ATOM 783 C C . PRO A 1 95 ? -38.393 2.035 54.134 1.00 85.50 95 PRO A C 1
ATOM 785 O O . PRO A 1 95 ? -37.652 2.913 54.565 1.00 85.50 95 PRO A O 1
ATOM 788 N N . THR A 1 96 ? -39.242 1.366 54.920 1.00 83.12 96 THR A N 1
ATOM 789 C CA . THR A 1 96 ? -39.466 1.685 56.346 1.00 83.12 96 THR A CA 1
ATOM 790 C C . THR A 1 96 ? -38.259 1.366 57.228 1.00 83.12 96 THR A C 1
ATOM 792 O O . THR A 1 96 ? -38.020 2.018 58.240 1.0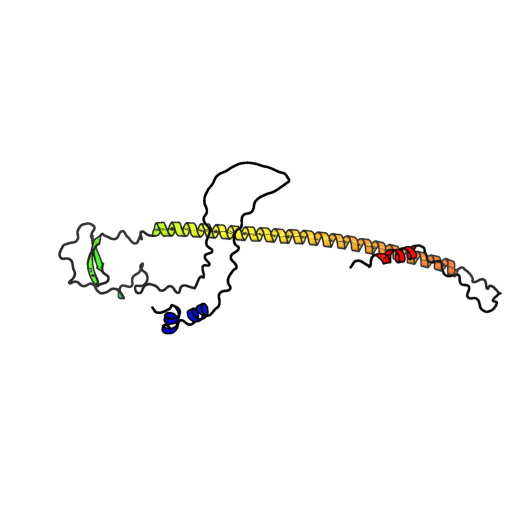0 83.12 96 THR A O 1
ATOM 795 N N . GLU A 1 97 ? -37.479 0.357 56.853 1.00 84.31 97 GLU A N 1
ATOM 796 C CA . GLU A 1 97 ? -36.248 0.021 57.558 1.00 84.31 97 GLU A CA 1
ATOM 797 C C . GLU A 1 97 ? -35.154 1.074 57.283 1.00 84.31 97 GLU A C 1
ATOM 799 O O . GLU A 1 97 ? -35.015 1.510 56.138 1.00 84.31 97 GLU A O 1
ATOM 804 N N . PRO A 1 98 ? -34.276 1.401 58.243 1.00 84.19 98 PRO A N 1
ATOM 805 C CA . PRO A 1 98 ? -33.129 2.278 58.004 1.00 84.19 98 PRO A CA 1
ATOM 806 C C . PRO A 1 98 ? -32.052 1.615 57.122 1.00 84.19 98 PRO A C 1
ATOM 808 O O . PRO A 1 98 ? -31.998 0.389 56.985 1.00 84.19 98 PRO A O 1
ATOM 811 N N . LEU A 1 99 ? -31.193 2.424 56.496 1.00 84.69 99 LEU A N 1
ATOM 812 C CA . LEU A 1 99 ? -30.030 1.960 55.724 1.00 84.69 99 LEU A CA 1
ATOM 813 C C . LEU A 1 99 ? -29.012 1.256 56.629 1.00 84.69 99 LEU A C 1
ATOM 815 O O . LEU A 1 99 ? -28.650 1.782 57.683 1.00 84.69 99 LEU A O 1
ATOM 819 N N . LYS A 1 100 ? -28.505 0.097 56.199 1.00 85.88 100 LYS A N 1
ATOM 820 C CA . LYS A 1 100 ? -27.384 -0.579 56.866 1.00 85.88 100 LYS A CA 1
ATOM 821 C C . LYS A 1 100 ? -26.047 -0.023 56.365 1.00 85.88 100 LYS A C 1
ATOM 823 O O . LYS A 1 100 ? -25.957 0.603 55.308 1.00 85.88 100 LYS A O 1
ATOM 828 N N . LYS A 1 101 ? -24.970 -0.260 57.122 1.00 82.62 101 LYS A N 1
ATOM 829 C CA . LYS A 1 101 ? -23.609 0.142 56.730 1.00 82.62 101 LYS A CA 1
ATOM 830 C C . LYS A 1 101 ? -23.244 -0.511 55.388 1.00 82.62 101 LYS A C 1
ATOM 832 O O . LYS A 1 101 ? -23.198 -1.733 55.305 1.00 82.62 101 LYS A O 1
ATOM 837 N N . GLY A 1 102 ? -22.964 0.301 54.366 1.00 80.62 102 GLY A N 1
ATOM 838 C CA . GLY A 1 102 ? -22.642 -0.173 53.012 1.00 80.62 102 GLY A CA 1
ATOM 839 C C . GLY A 1 102 ? -23.814 -0.162 52.021 1.00 80.62 102 GLY A C 1
ATOM 840 O O . GLY A 1 102 ? -23.620 -0.527 50.861 1.00 80.62 102 GLY A O 1
ATOM 841 N N . GLU A 1 103 ? -25.003 0.273 52.443 1.00 87.75 103 GLU A N 1
ATOM 842 C CA . GLU A 1 103 ? -26.172 0.456 51.578 1.00 87.75 103 GLU A CA 1
ATOM 843 C C . GLU A 1 103 ? -26.375 1.938 51.213 1.00 87.75 103 GLU A C 1
ATOM 845 O O . GLU A 1 103 ? -25.982 2.838 51.955 1.00 87.75 103 GLU A O 1
ATOM 850 N N . GLN A 1 104 ? -27.032 2.194 50.081 1.00 85.38 104 GLN A N 1
ATOM 851 C CA . GLN A 1 104 ? -27.510 3.507 49.648 1.00 85.38 104 GLN A CA 1
ATOM 852 C C . GLN A 1 104 ? -28.942 3.414 49.107 1.00 85.38 104 GLN A C 1
ATOM 854 O O . GLN A 1 104 ? -29.363 2.373 48.588 1.00 85.38 104 GLN A O 1
ATOM 859 N N . TYR A 1 105 ? -29.686 4.518 49.195 1.00 87.06 105 TYR A N 1
ATOM 860 C CA . TYR A 1 105 ? -30.929 4.651 48.444 1.00 87.06 105 TYR A CA 1
ATOM 861 C C . TYR A 1 105 ? -30.609 4.886 46.967 1.00 87.06 105 TYR A C 1
ATOM 863 O O . TYR A 1 105 ? -29.758 5.708 46.635 1.00 87.06 105 TYR A O 1
ATOM 871 N N . TYR A 1 106 ? -31.310 4.188 46.081 1.00 83.44 106 TYR A N 1
ATOM 872 C CA . TYR A 1 106 ? -31.296 4.454 44.648 1.00 83.44 106 TYR A CA 1
ATOM 873 C C . TYR A 1 106 ? -32.724 4.575 44.126 1.00 83.44 106 TYR A C 1
ATOM 875 O O . TYR A 1 106 ? -33.675 4.059 44.719 1.00 83.44 106 TYR A O 1
ATOM 883 N N . LEU A 1 107 ? -32.861 5.278 43.007 1.00 85.31 107 LEU A N 1
ATOM 884 C CA . LEU A 1 107 ? -34.130 5.450 42.322 1.00 85.31 107 LEU A CA 1
ATOM 885 C C . LEU A 1 107 ? -34.238 4.424 41.195 1.00 85.31 107 LEU A C 1
ATOM 887 O O . LEU A 1 107 ? -33.346 4.341 40.351 1.00 85.31 107 LEU A O 1
ATOM 891 N N . ASP A 1 108 ? -35.306 3.627 41.187 1.00 83.31 108 ASP A N 1
ATOM 892 C CA . ASP A 1 108 ? -35.584 2.734 40.064 1.00 83.31 108 ASP A CA 1
ATOM 893 C C . ASP A 1 108 ? -36.193 3.489 38.867 1.00 83.31 108 ASP A C 1
ATOM 895 O O . ASP A 1 108 ? -36.625 4.639 38.975 1.00 83.31 108 ASP A O 1
ATOM 899 N N . LEU A 1 109 ? -36.251 2.834 37.703 1.00 80.25 109 LEU A N 1
ATOM 900 C CA . LEU A 1 109 ? -36.808 3.428 36.477 1.00 80.25 109 LEU A CA 1
ATOM 901 C C . LEU A 1 109 ? -38.308 3.760 36.578 1.00 80.25 109 LEU A C 1
ATOM 903 O O . LEU A 1 109 ? -38.831 4.477 35.732 1.00 80.25 109 LEU A O 1
ATOM 907 N N . ALA A 1 110 ? -39.006 3.257 37.599 1.00 80.81 110 ALA A N 1
ATOM 908 C CA . ALA A 1 110 ? -40.405 3.570 37.878 1.00 80.81 110 ALA A CA 1
ATOM 909 C C . ALA A 1 110 ? -40.568 4.708 38.912 1.00 80.81 110 ALA A C 1
ATOM 911 O O . ALA A 1 110 ? -41.701 5.041 39.293 1.00 80.81 110 ALA A O 1
ATOM 912 N N . GLY A 1 111 ? -39.457 5.309 39.359 1.00 81.69 111 GLY A N 1
ATOM 913 C CA . GLY A 1 111 ? -39.417 6.398 40.332 1.00 81.69 111 GLY A CA 1
ATOM 914 C C . GLY A 1 111 ? -39.585 5.949 41.785 1.00 81.69 111 GLY A C 1
ATOM 915 O O . GLY A 1 111 ? -39.874 6.785 42.641 1.00 81.69 111 GLY A O 1
ATOM 916 N N . ASN A 1 112 ? -39.446 4.656 42.085 1.00 86.88 112 ASN A N 1
ATOM 917 C CA . ASN A 1 112 ? -39.499 4.146 43.451 1.00 86.88 112 ASN A CA 1
ATOM 918 C C . ASN A 1 112 ? -38.118 4.205 44.107 1.00 86.88 112 ASN A C 1
ATOM 920 O O . ASN A 1 112 ? -37.099 3.909 43.478 1.00 86.88 112 ASN A O 1
ATOM 924 N N . ILE A 1 113 ? -38.096 4.539 45.393 1.00 87.25 113 ILE A N 1
ATOM 925 C CA . ILE A 1 113 ? -36.893 4.583 46.215 1.00 87.25 113 ILE A CA 1
ATOM 926 C C . ILE A 1 113 ? -36.644 3.177 46.761 1.00 87.25 113 ILE A C 1
ATOM 928 O O . ILE A 1 113 ? -37.482 2.606 47.450 1.00 87.25 113 ILE A O 1
ATOM 932 N N . LYS A 1 114 ? -35.487 2.598 46.449 1.00 87.06 114 LYS A N 1
ATOM 933 C CA . LYS A 1 114 ? -35.085 1.262 46.910 1.00 87.06 114 LYS A CA 1
ATOM 934 C C . LYS A 1 114 ? -33.728 1.322 47.592 1.00 87.06 114 LYS A C 1
ATOM 936 O O . LYS A 1 114 ? -32.960 2.255 47.381 1.00 87.06 114 LYS A O 1
ATOM 941 N N . LYS A 1 115 ? -33.429 0.320 48.419 1.00 89.19 115 LYS A N 1
ATOM 942 C CA . LYS A 1 115 ? -32.098 0.137 49.009 1.00 89.19 115 LYS A CA 1
ATOM 943 C C . LYS A 1 115 ? -31.261 -0.783 48.141 1.00 89.19 115 LYS A C 1
ATOM 945 O O . LYS A 1 115 ? -31.768 -1.788 47.643 1.00 89.19 115 LYS A O 1
ATOM 950 N N . GLY A 1 116 ? -29.985 -0.462 47.997 1.00 83.75 116 GLY A N 1
ATOM 951 C CA . GLY A 1 116 ? -29.006 -1.304 47.320 1.00 83.75 116 GLY A CA 1
ATOM 952 C C . GLY A 1 116 ? -27.601 -1.063 47.858 1.00 83.75 116 GLY A C 1
ATOM 953 O O . GLY A 1 116 ? -27.410 -0.161 48.669 1.00 83.75 116 GLY A O 1
ATOM 954 N N . PRO A 1 117 ? -26.610 -1.854 47.430 1.00 80.62 117 PRO A N 1
ATOM 955 C CA . PRO A 1 117 ? -25.221 -1.634 47.815 1.00 80.62 117 PRO A CA 1
ATOM 956 C C . PRO A 1 117 ? -24.714 -0.280 47.300 1.00 80.62 117 PRO A C 1
ATOM 958 O O . PRO A 1 117 ? -25.160 0.205 46.256 1.00 80.62 117 PRO A O 1
ATOM 961 N N . ILE A 1 118 ? -23.758 0.320 48.015 1.00 75.69 118 ILE A N 1
ATOM 962 C CA . ILE A 1 118 ? -23.019 1.489 47.522 1.00 75.69 118 ILE A CA 1
ATOM 963 C C . ILE A 1 118 ? -22.352 1.109 46.196 1.00 75.69 118 ILE A C 1
ATOM 965 O O . ILE A 1 118 ? -21.558 0.169 46.130 1.00 75.69 118 ILE A O 1
ATOM 969 N N . GLY A 1 119 ? -22.700 1.831 45.129 1.00 65.31 119 GLY A N 1
ATOM 970 C CA . GLY A 1 119 ? -22.066 1.649 43.829 1.00 65.31 119 GLY A CA 1
ATOM 971 C C . GLY A 1 119 ? -20.569 1.930 43.942 1.00 65.31 119 GLY A C 1
ATOM 972 O O . GLY A 1 119 ? -20.173 3.015 44.366 1.00 65.31 119 GLY A O 1
ATOM 973 N N . ALA A 1 120 ? -19.734 0.960 43.573 1.00 57.78 120 ALA A N 1
ATOM 974 C CA . ALA A 1 120 ? -18.287 1.129 43.510 1.00 57.78 120 ALA A CA 1
ATOM 975 C C . ALA A 1 120 ? -17.910 2.033 42.318 1.00 57.78 120 ALA A C 1
ATOM 977 O O . ALA A 1 120 ? -17.485 1.551 41.275 1.00 57.78 120 ALA A O 1
ATOM 978 N N . GLY A 1 121 ? -18.107 3.346 42.465 1.00 61.34 121 GLY A N 1
ATOM 979 C CA . GLY A 1 121 ? -17.683 4.376 41.512 1.00 61.34 121 GLY A CA 1
ATOM 980 C C . GLY A 1 121 ? -18.216 4.240 40.075 1.00 61.34 121 GLY A C 1
ATOM 981 O O . GLY A 1 121 ? -19.047 3.400 39.747 1.00 61.34 121 GLY A O 1
ATOM 982 N N . TYR A 1 122 ? -17.706 5.100 39.189 1.00 57.34 122 TYR A N 1
ATOM 983 C CA . TYR A 1 122 ? -18.038 5.133 37.754 1.00 57.34 122 TYR A CA 1
ATOM 984 C C . TYR A 1 122 ? -17.351 4.024 36.930 1.00 57.34 122 TYR A C 1
ATOM 986 O O . TYR A 1 122 ? -17.338 4.064 35.698 1.00 57.34 122 TYR A O 1
ATOM 994 N N . THR A 1 123 ? -16.726 3.041 37.577 1.00 58.28 123 THR A N 1
ATOM 995 C CA . THR A 1 123 ? -15.916 2.030 36.896 1.00 58.28 123 THR A CA 1
ATOM 996 C C . THR A 1 123 ? -16.786 0.861 36.447 1.00 58.28 123 THR A C 1
ATOM 998 O O . THR A 1 123 ? -17.175 0.005 37.237 1.00 58.28 123 THR A O 1
ATOM 1001 N N . CYS A 1 124 ? -17.094 0.822 35.153 1.00 64.56 124 CYS A N 1
ATOM 1002 C CA . CYS A 1 124 ? -17.798 -0.288 34.520 1.00 64.56 124 CYS A CA 1
ATOM 1003 C C . CYS A 1 124 ? -16.927 -1.559 34.493 1.00 64.56 124 CYS A C 1
ATOM 1005 O O . CYS A 1 124 ? -15.793 -1.530 34.011 1.00 64.56 124 CYS A O 1
ATOM 1007 N N . TYR A 1 125 ? -17.488 -2.700 34.908 1.00 69.25 125 TYR A N 1
ATOM 1008 C CA . TYR A 1 125 ? -16.841 -4.023 34.854 1.00 69.25 125 TYR A CA 1
ATOM 1009 C C . TYR A 1 125 ? -16.409 -4.461 33.444 1.00 69.25 125 TYR A C 1
ATOM 1011 O O . TYR A 1 125 ? -15.587 -5.363 33.304 1.00 69.25 125 TYR A O 1
ATOM 1019 N N . CYS A 1 126 ? -16.928 -3.826 32.390 1.00 70.62 126 CYS A N 1
ATOM 1020 C CA . CYS A 1 126 ? -16.587 -4.153 31.006 1.00 70.62 126 CYS A CA 1
ATOM 1021 C C . CYS A 1 126 ? -15.243 -3.557 30.546 1.00 70.62 126 CYS A C 1
ATOM 1023 O O . CYS A 1 126 ? -14.732 -3.951 29.498 1.00 70.62 126 CYS A O 1
ATOM 1025 N N . ALA A 1 127 ? -14.661 -2.616 31.298 1.00 76.69 127 ALA A N 1
ATOM 1026 C CA . ALA A 1 127 ? -13.457 -1.892 30.885 1.00 76.69 127 ALA A CA 1
ATOM 1027 C C . ALA A 1 127 ? -12.248 -2.798 30.546 1.00 76.69 127 ALA A C 1
ATOM 1029 O O . ALA A 1 127 ? -11.616 -2.558 29.515 1.00 76.69 127 ALA A O 1
ATOM 1030 N N . PRO A 1 128 ? -11.939 -3.875 31.302 1.00 82.25 128 PRO A N 1
ATOM 1031 C CA . PRO A 1 128 ? -10.831 -4.770 30.954 1.00 82.25 128 PRO A CA 1
ATOM 1032 C C . PRO A 1 128 ? -11.046 -5.514 29.628 1.00 82.25 128 PRO A C 1
ATOM 1034 O O . PRO A 1 128 ? -10.108 -5.689 28.853 1.00 82.25 128 PRO A O 1
ATOM 1037 N N . PHE A 1 129 ? -12.286 -5.922 29.341 1.00 86.19 129 PHE A N 1
ATOM 1038 C CA . PHE A 1 129 ? -12.630 -6.619 28.100 1.00 86.19 129 PHE A CA 1
ATOM 1039 C C . PHE A 1 129 ? -12.490 -5.702 26.879 1.00 86.19 129 PHE A C 1
ATOM 1041 O O . PHE A 1 129 ? -11.870 -6.086 25.886 1.00 86.19 129 PHE A O 1
ATOM 1048 N N . PHE A 1 130 ? -13.021 -4.478 26.965 1.00 86.00 130 PHE A N 1
ATOM 1049 C CA . PHE A 1 130 ? -12.893 -3.497 25.887 1.00 86.00 130 PHE A CA 1
ATOM 1050 C C . PHE A 1 130 ? -11.437 -3.120 25.628 1.00 86.00 130 PHE A C 1
ATOM 1052 O O . PHE A 1 130 ? -11.045 -3.044 24.468 1.00 86.00 130 PHE A O 1
ATOM 1059 N N . LYS A 1 131 ? -10.622 -2.993 26.680 1.00 87.00 131 LYS A N 1
ATOM 1060 C CA . LYS A 1 131 ? -9.188 -2.726 26.547 1.00 87.00 131 LYS A CA 1
ATOM 1061 C C . LYS A 1 131 ? -8.464 -3.823 25.762 1.00 87.00 131 LYS A C 1
ATOM 1063 O O . LYS A 1 131 ? -7.750 -3.520 24.814 1.00 87.00 131 LYS A O 1
ATOM 1068 N N . HIS A 1 132 ? -8.695 -5.095 26.090 1.00 92.31 132 HIS A N 1
ATOM 1069 C CA . HIS A 1 132 ? -8.073 -6.202 25.354 1.00 92.31 132 HIS A CA 1
ATOM 1070 C C . HIS A 1 132 ? -8.517 -6.252 23.882 1.00 92.31 132 HIS A C 1
ATOM 1072 O O . HIS A 1 132 ? -7.718 -6.495 22.977 1.00 92.31 132 HIS A O 1
ATOM 1078 N N . MET A 1 133 ? -9.804 -6.006 23.626 1.00 94.06 133 MET A N 1
ATOM 1079 C CA . MET A 1 133 ? -10.337 -5.955 22.265 1.00 94.06 133 MET A CA 1
ATOM 1080 C C . MET A 1 133 ? -9.760 -4.780 21.461 1.00 94.06 133 MET A C 1
ATOM 1082 O O . MET A 1 133 ? -9.452 -4.944 20.282 1.00 94.06 133 MET A O 1
ATOM 1086 N N . GLU A 1 134 ? -9.579 -3.620 22.092 1.00 94.00 134 GLU A N 1
ATOM 1087 C CA . GLU A 1 134 ? -8.948 -2.443 21.495 1.00 94.00 134 GLU A CA 1
ATOM 1088 C C . GLU A 1 134 ? -7.464 -2.681 21.191 1.00 94.00 134 GLU A C 1
ATOM 1090 O O . GLU A 1 134 ? -7.000 -2.353 20.099 1.00 94.00 134 GLU A O 1
ATOM 1095 N N . GLU A 1 135 ? -6.724 -3.298 22.113 1.00 96.12 135 GLU A N 1
ATOM 1096 C CA . GLU A 1 135 ? -5.322 -3.681 21.912 1.00 96.12 135 GLU A CA 1
ATOM 1097 C C . GLU A 1 135 ? -5.172 -4.607 20.703 1.00 96.12 135 GLU A C 1
ATOM 1099 O O . GLU A 1 135 ? -4.363 -4.331 19.815 1.00 96.12 135 GLU A O 1
ATOM 1104 N N . LYS A 1 136 ? -6.015 -5.643 20.612 1.00 96.81 136 LYS A N 1
ATOM 1105 C CA . LYS A 1 136 ? -6.008 -6.580 19.486 1.00 96.81 136 LYS A CA 1
ATOM 1106 C C . LYS A 1 136 ? -6.342 -5.904 18.157 1.00 96.81 136 LYS A C 1
ATOM 1108 O O . LYS A 1 136 ? -5.673 -6.145 17.158 1.00 96.81 136 LYS A O 1
ATOM 1113 N N . LEU A 1 137 ? -7.354 -5.035 18.135 1.00 97.50 137 LEU A N 1
ATOM 1114 C CA . LEU A 1 137 ? -7.702 -4.262 16.940 1.00 97.50 137 LEU A CA 1
ATOM 1115 C C . LEU A 1 137 ? -6.524 -3.378 16.508 1.00 97.50 137 LEU A C 1
ATOM 1117 O O . LEU A 1 137 ? -6.182 -3.322 15.327 1.00 97.50 137 LEU A O 1
ATOM 1121 N N . ASN A 1 138 ? -5.883 -2.702 17.460 1.00 97.12 138 ASN A N 1
ATOM 1122 C CA . ASN A 1 138 ? -4.734 -1.850 17.184 1.00 97.12 138 ASN A CA 1
ATOM 1123 C C . ASN A 1 138 ? -3.529 -2.638 16.659 1.00 97.12 138 ASN A C 1
ATOM 1125 O O . ASN A 1 138 ? -2.800 -2.126 15.807 1.00 97.12 138 ASN A O 1
ATOM 1129 N N . GLU A 1 139 ? -3.320 -3.864 17.132 1.00 97.69 139 GLU A N 1
ATOM 1130 C CA . GLU A 1 139 ? -2.294 -4.769 16.614 1.00 97.69 139 GLU A CA 1
ATOM 1131 C C . GLU A 1 139 ? -2.604 -5.205 15.176 1.00 97.69 139 GLU A C 1
ATOM 1133 O O . GLU A 1 139 ? -1.786 -4.973 14.284 1.00 97.69 139 GLU A O 1
ATOM 1138 N N . ASP A 1 140 ? -3.828 -5.675 14.912 1.00 97.00 140 ASP A N 1
ATOM 1139 C CA . ASP A 1 140 ? -4.280 -6.055 13.567 1.00 97.00 140 ASP A CA 1
ATOM 1140 C C . ASP A 1 140 ? -4.152 -4.882 12.574 1.00 97.00 140 ASP A C 1
ATOM 1142 O O . ASP A 1 140 ? -3.699 -5.045 11.436 1.00 97.00 140 ASP A O 1
ATOM 1146 N N . LYS A 1 141 ? -4.499 -3.662 13.006 1.00 98.06 141 LYS A N 1
ATOM 1147 C CA . LYS A 1 141 ? -4.345 -2.438 12.206 1.00 98.06 141 LYS A CA 1
ATOM 1148 C C . LYS A 1 141 ? -2.878 -2.147 11.885 1.00 98.06 141 LYS A C 1
ATOM 1150 O O . LYS A 1 141 ? -2.565 -1.772 10.752 1.00 98.06 141 LYS A O 1
ATOM 1155 N N . LYS A 1 142 ? -1.979 -2.284 12.867 1.00 98.12 142 LYS A N 1
ATOM 1156 C CA . LYS A 1 142 ? -0.534 -2.079 12.671 1.00 98.12 142 LYS A CA 1
ATOM 1157 C C . LYS A 1 142 ? 0.029 -3.099 11.692 1.00 98.12 142 LYS A C 1
ATOM 1159 O O . LYS A 1 142 ? 0.784 -2.719 10.800 1.00 98.12 142 LYS A O 1
ATOM 1164 N N . ASP A 1 143 ? -0.359 -4.360 11.820 1.00 97.75 143 ASP A N 1
ATOM 1165 C CA . ASP A 1 143 ? 0.113 -5.412 10.928 1.00 97.75 143 ASP A CA 1
ATOM 1166 C C . ASP A 1 143 ? -0.383 -5.216 9.502 1.00 97.75 143 ASP A C 1
ATOM 1168 O O . ASP A 1 143 ? 0.417 -5.290 8.566 1.00 97.75 143 ASP A O 1
ATOM 1172 N N . LEU A 1 144 ? -1.658 -4.861 9.320 1.00 98.06 144 LEU A N 1
ATOM 1173 C CA . LEU A 1 144 ? -2.185 -4.547 7.995 1.00 98.06 144 LEU A CA 1
ATOM 1174 C C . LEU A 1 144 ? -1.424 -3.384 7.349 1.00 98.06 144 LEU A C 1
ATOM 1176 O O . LEU A 1 144 ? -1.031 -3.482 6.187 1.00 98.06 144 LEU A O 1
ATOM 1180 N N . LYS A 1 145 ? -1.152 -2.320 8.113 1.00 98.19 145 LYS A N 1
ATOM 1181 C CA . LYS A 1 145 ? -0.360 -1.186 7.629 1.00 98.19 145 LYS A CA 1
ATOM 1182 C C . LYS A 1 145 ? 1.042 -1.624 7.196 1.00 98.19 145 LYS A C 1
ATOM 1184 O O . LYS A 1 145 ? 1.438 -1.341 6.075 1.00 98.19 145 LYS A O 1
ATOM 1189 N N . ARG A 1 146 ? 1.742 -2.419 8.011 1.00 98.06 146 ARG A N 1
ATOM 1190 C CA . ARG A 1 146 ? 3.064 -2.969 7.653 1.00 98.06 146 ARG A CA 1
ATOM 1191 C C . ARG A 1 146 ? 3.024 -3.819 6.381 1.00 98.06 146 ARG A C 1
ATOM 1193 O O . ARG A 1 146 ? 3.978 -3.817 5.612 1.00 98.06 146 ARG A O 1
ATOM 1200 N N . HIS A 1 147 ? 1.958 -4.592 6.166 1.00 98.12 147 HIS A N 1
ATOM 1201 C CA . HIS A 1 147 ? 1.800 -5.374 4.938 1.00 98.12 147 HIS A CA 1
ATOM 1202 C C . HIS A 1 147 ? 1.623 -4.490 3.706 1.00 98.12 147 HIS A C 1
ATOM 1204 O O . HIS A 1 147 ? 2.211 -4.794 2.670 1.00 98.12 147 HIS A O 1
ATOM 1210 N N . ILE A 1 148 ? 0.845 -3.416 3.832 1.00 98.00 148 ILE A N 1
ATOM 1211 C CA . ILE A 1 148 ? 0.659 -2.417 2.780 1.00 98.00 148 ILE A CA 1
ATOM 1212 C C . ILE A 1 148 ? 1.994 -1.728 2.481 1.00 98.00 148 ILE A C 1
ATOM 1214 O O . ILE A 1 148 ? 2.425 -1.742 1.333 1.00 98.00 148 ILE A O 1
ATOM 1218 N N . ASP A 1 149 ? 2.693 -1.240 3.507 1.00 98.25 149 ASP A N 1
ATOM 1219 C CA . ASP A 1 149 ? 3.978 -0.546 3.360 1.00 98.25 149 ASP A CA 1
ATOM 1220 C C . ASP A 1 149 ? 5.015 -1.431 2.640 1.00 98.25 149 ASP A C 1
ATOM 1222 O O . ASP A 1 149 ? 5.612 -1.014 1.651 1.00 98.25 149 ASP A O 1
ATOM 1226 N N . ARG A 1 150 ? 5.146 -2.707 3.038 1.00 98.12 150 ARG A N 1
ATOM 1227 C CA . ARG A 1 150 ? 6.026 -3.675 2.352 1.00 98.12 150 ARG A CA 1
ATOM 1228 C C . ARG A 1 150 ? 5.630 -3.934 0.899 1.00 98.12 150 ARG A C 1
ATOM 1230 O O . ARG A 1 150 ? 6.485 -4.214 0.061 1.00 98.12 150 ARG A O 1
ATOM 1237 N N . ALA A 1 151 ? 4.331 -3.941 0.602 1.00 98.00 151 ALA A N 1
ATOM 1238 C CA . ALA A 1 151 ? 3.856 -4.141 -0.761 1.00 98.00 151 ALA A CA 1
ATOM 1239 C C . ALA A 1 151 ? 4.186 -2.929 -1.641 1.00 98.00 151 ALA A C 1
ATOM 1241 O O . ALA A 1 151 ? 4.621 -3.129 -2.774 1.00 98.00 151 ALA A O 1
ATOM 1242 N N . HIS A 1 152 ? 4.035 -1.712 -1.111 1.00 98.31 152 HIS A N 1
ATOM 1243 C CA . HIS A 1 152 ? 4.450 -0.480 -1.782 1.00 98.31 152 HIS A CA 1
ATOM 1244 C C . HIS A 1 152 ? 5.954 -0.464 -2.040 1.00 98.31 152 HIS A C 1
ATOM 1246 O O . HIS A 1 152 ? 6.352 -0.359 -3.192 1.00 98.31 152 HIS A O 1
ATOM 1252 N N . GLU A 1 153 ? 6.776 -0.721 -1.022 1.00 98.19 153 GLU A N 1
ATOM 1253 C CA . GLU A 1 153 ? 8.237 -0.754 -1.162 1.00 98.19 153 GLU A CA 1
ATOM 1254 C C . GLU A 1 153 ? 8.694 -1.763 -2.232 1.00 98.19 153 GLU A C 1
ATOM 1256 O O . GLU A 1 153 ? 9.561 -1.483 -3.058 1.00 98.19 153 GLU A O 1
ATOM 1261 N N . LYS A 1 154 ? 8.048 -2.935 -2.293 1.00 98.25 154 LYS A N 1
ATOM 1262 C CA . LYS A 1 154 ? 8.328 -3.937 -3.330 1.00 98.25 154 LYS A CA 1
ATOM 1263 C C . LYS A 1 154 ? 7.923 -3.479 -4.733 1.00 98.25 154 LYS A C 1
ATOM 1265 O O . LYS A 1 154 ? 8.538 -3.917 -5.707 1.00 98.25 154 LYS A O 1
ATOM 1270 N N . LEU A 1 155 ? 6.857 -2.693 -4.865 1.00 98.38 155 LEU A N 1
ATOM 1271 C CA . LEU A 1 155 ? 6.455 -2.121 -6.149 1.00 98.38 155 LEU A CA 1
ATOM 1272 C C . LEU A 1 155 ? 7.416 -1.011 -6.565 1.00 98.38 155 LEU A C 1
ATOM 1274 O O . LEU A 1 155 ? 7.880 -1.043 -7.701 1.00 98.38 155 LEU A O 1
ATOM 1278 N N . ASP A 1 156 ? 7.781 -0.124 -5.646 1.00 98.38 156 ASP A N 1
ATOM 1279 C CA . ASP A 1 156 ? 8.730 0.960 -5.898 1.00 98.38 156 ASP A CA 1
ATOM 1280 C C . ASP A 1 156 ? 10.084 0.401 -6.342 1.00 98.38 156 ASP A C 1
ATOM 1282 O O . ASP A 1 156 ? 10.609 0.822 -7.368 1.00 98.38 156 ASP A O 1
ATOM 1286 N N . GLN A 1 157 ? 10.592 -0.643 -5.675 1.00 98.38 157 GLN A N 1
ATOM 1287 C CA . GLN A 1 157 ? 11.823 -1.317 -6.099 1.00 98.38 157 GLN A CA 1
ATOM 1288 C C . GLN A 1 157 ? 11.719 -1.910 -7.512 1.00 98.38 157 GLN A C 1
ATOM 1290 O O . GLN A 1 157 ? 12.669 -1.875 -8.286 1.00 98.38 157 GLN A O 1
ATOM 1295 N N . LYS A 1 158 ? 10.563 -2.470 -7.885 1.00 98.44 158 LYS A N 1
ATOM 1296 C CA . LYS A 1 158 ? 10.372 -2.990 -9.248 1.00 98.44 158 LYS A CA 1
ATOM 1297 C C . LYS A 1 158 ? 10.337 -1.873 -10.281 1.00 98.44 158 LYS A C 1
ATOM 1299 O O . LYS A 1 158 ? 10.827 -2.078 -11.389 1.00 98.44 158 LYS A O 1
ATOM 1304 N N . VAL A 1 159 ? 9.725 -0.740 -9.947 1.00 98.56 159 VAL A N 1
ATOM 1305 C CA . VAL A 1 159 ? 9.676 0.432 -10.823 1.00 98.56 159 VAL A CA 1
ATOM 1306 C C . VAL A 1 159 ? 11.088 0.965 -11.033 1.00 98.56 159 VAL A C 1
ATOM 1308 O O . VAL A 1 159 ? 11.511 1.068 -12.179 1.00 98.56 159 VAL A O 1
ATOM 1311 N N . THR A 1 160 ? 11.859 1.167 -9.964 1.00 98.38 160 THR A N 1
ATOM 1312 C CA . THR A 1 160 ? 13.246 1.644 -10.068 1.00 98.38 160 THR A CA 1
ATOM 1313 C C . THR A 1 160 ? 14.143 0.662 -10.827 1.00 98.38 160 THR A C 1
ATOM 1315 O O . THR A 1 160 ? 14.922 1.076 -11.685 1.00 98.38 160 THR A O 1
ATOM 1318 N N . ASP A 1 161 ? 14.003 -0.649 -10.604 1.00 98.44 161 ASP A N 1
ATOM 1319 C CA . ASP A 1 161 ? 14.742 -1.668 -11.359 1.00 98.44 161 ASP A CA 1
ATOM 1320 C C . ASP A 1 161 ? 14.410 -1.634 -12.861 1.00 98.44 161 ASP A C 1
ATOM 1322 O O . ASP A 1 161 ? 15.298 -1.791 -13.706 1.00 98.44 161 ASP A O 1
ATOM 1326 N N . LEU A 1 162 ? 13.131 -1.458 -13.212 1.00 98.56 162 LEU A N 1
ATOM 1327 C CA . LEU A 1 162 ? 12.689 -1.345 -14.603 1.00 98.56 162 LEU A CA 1
ATOM 1328 C C . LEU A 1 162 ? 13.173 -0.045 -15.246 1.00 98.56 162 LEU A C 1
ATOM 1330 O O . LEU A 1 162 ? 13.625 -0.074 -16.392 1.00 98.56 162 LEU A O 1
ATOM 1334 N N . GLU A 1 163 ? 13.127 1.068 -14.519 1.00 98.44 163 GLU A N 1
ATOM 1335 C CA . GLU A 1 163 ? 13.660 2.359 -14.956 1.00 98.44 163 GLU A CA 1
ATOM 1336 C C . GLU A 1 163 ? 15.158 2.256 -15.244 1.00 98.44 163 GLU A C 1
ATOM 1338 O O . GLU A 1 163 ? 15.593 2.607 -16.340 1.00 98.44 163 GLU A O 1
ATOM 1343 N N . MET A 1 164 ? 15.942 1.681 -14.325 1.00 98.12 164 MET A N 1
ATOM 1344 C CA . MET A 1 164 ? 17.381 1.479 -14.516 1.00 98.12 164 MET A CA 1
ATOM 1345 C C . MET A 1 164 ? 17.687 0.598 -15.732 1.00 98.12 164 MET A C 1
ATOM 1347 O O . MET A 1 164 ? 18.553 0.940 -16.541 1.00 98.12 164 MET A O 1
ATOM 1351 N N . LYS A 1 165 ? 16.971 -0.522 -15.903 1.00 98.31 165 LYS A N 1
ATOM 1352 C CA . LYS A 1 165 ? 17.157 -1.415 -17.060 1.00 98.31 165 LYS A CA 1
ATOM 1353 C C . LYS A 1 165 ? 16.825 -0.719 -18.374 1.00 98.31 165 LYS A C 1
ATOM 1355 O O . LYS A 1 165 ? 17.602 -0.807 -19.323 1.00 98.31 165 LYS A O 1
ATOM 1360 N N . THR A 1 166 ? 15.702 -0.010 -18.417 1.00 98.19 166 THR A N 1
ATOM 1361 C CA . THR A 1 166 ? 15.254 0.716 -19.611 1.00 98.19 166 THR A CA 1
ATOM 1362 C C . THR A 1 166 ? 16.239 1.827 -19.959 1.00 98.19 166 THR A C 1
ATOM 1364 O O . THR A 1 166 ? 16.661 1.945 -21.107 1.00 98.19 166 THR A O 1
ATOM 1367 N N . GLN A 1 167 ? 16.695 2.584 -18.961 1.00 98.19 167 GLN A N 1
ATOM 1368 C CA . GLN A 1 167 ? 17.701 3.625 -19.144 1.00 98.19 167 GLN A CA 1
ATOM 1369 C C . GLN A 1 167 ? 19.029 3.054 -19.658 1.00 98.19 167 GLN A C 1
ATOM 1371 O O . GLN A 1 167 ? 19.667 3.648 -20.532 1.00 98.19 167 GLN A O 1
ATOM 1376 N N . GLY A 1 168 ? 19.432 1.881 -19.164 1.00 98.00 168 GLY A N 1
ATOM 1377 C CA . GLY A 1 168 ? 20.595 1.147 -19.657 1.00 98.00 168 GLY A CA 1
ATOM 1378 C C . GLY A 1 168 ? 20.467 0.767 -21.135 1.00 98.00 168 GLY A C 1
ATOM 1379 O O . GLY A 1 168 ? 21.357 1.084 -21.926 1.00 98.00 168 GLY A O 1
ATOM 1380 N N . GLN A 1 169 ? 19.335 0.175 -21.526 1.00 98.19 169 GLN A N 1
ATOM 1381 C CA . GLN A 1 169 ? 19.047 -0.198 -22.918 1.00 98.19 169 GLN A CA 1
ATOM 1382 C C . GLN A 1 169 ? 19.013 1.016 -23.852 1.00 98.19 169 GLN A C 1
ATOM 1384 O O . GLN A 1 169 ? 19.613 0.989 -24.925 1.00 98.19 169 GLN A O 1
ATOM 1389 N N . ILE A 1 170 ? 18.368 2.110 -23.431 1.00 98.19 170 ILE A N 1
ATOM 1390 C CA . ILE A 1 170 ? 18.342 3.369 -24.188 1.00 98.19 170 ILE A CA 1
ATOM 1391 C C . ILE A 1 170 ? 19.763 3.901 -24.381 1.00 98.19 170 ILE A C 1
ATOM 1393 O O . ILE A 1 170 ? 20.125 4.318 -25.483 1.00 98.19 170 ILE A O 1
ATOM 1397 N N . SER A 1 171 ? 20.588 3.867 -23.334 1.00 98.00 171 SER A N 1
ATOM 1398 C CA . SER A 1 171 ? 21.973 4.344 -23.390 1.00 98.00 171 SER A CA 1
ATOM 1399 C C . SER A 1 171 ? 22.829 3.501 -24.337 1.00 98.00 171 SER A C 1
ATOM 1401 O O . SER A 1 171 ? 23.626 4.038 -25.109 1.00 98.00 171 SER A O 1
ATOM 1403 N N . GLU A 1 172 ? 22.657 2.180 -24.313 1.00 98.06 172 GLU A N 1
ATOM 1404 C CA . GLU A 1 172 ? 23.346 1.260 -25.216 1.00 98.06 172 GLU A CA 1
ATOM 1405 C C . GLU A 1 172 ? 22.936 1.469 -26.673 1.00 98.06 172 GLU A C 1
ATOM 1407 O O . GLU A 1 172 ? 23.804 1.647 -27.533 1.00 98.06 172 GLU A O 1
ATOM 1412 N N . LEU A 1 173 ? 21.632 1.542 -26.942 1.00 98.12 173 LEU A N 1
ATOM 1413 C CA . LEU A 1 173 ? 21.108 1.811 -28.276 1.00 98.12 173 LEU A CA 1
ATOM 1414 C C . LEU A 1 173 ? 21.590 3.170 -28.795 1.00 98.12 173 LEU A C 1
ATOM 1416 O O . LEU A 1 173 ? 22.047 3.273 -29.930 1.00 98.12 173 LEU A O 1
ATOM 1420 N N . THR A 1 174 ? 21.558 4.204 -27.952 1.00 98.12 174 THR A N 1
ATOM 1421 C CA . THR A 1 174 ? 22.043 5.547 -28.301 1.00 98.12 174 THR A CA 1
ATOM 1422 C C . THR A 1 174 ? 23.514 5.513 -28.710 1.00 98.12 174 THR A C 1
ATOM 1424 O O . THR A 1 174 ? 23.888 6.104 -29.725 1.00 98.12 174 THR A O 1
ATOM 1427 N N . ARG A 1 175 ? 24.351 4.779 -27.966 1.00 98.12 175 ARG A N 1
ATOM 1428 C CA . ARG A 1 175 ? 25.771 4.592 -28.290 1.00 98.12 175 ARG A CA 1
ATOM 1429 C C . ARG A 1 175 ? 25.965 3.821 -29.597 1.00 98.12 175 ARG A C 1
ATOM 1431 O O . ARG A 1 175 ? 26.775 4.246 -30.418 1.00 98.12 175 ARG A O 1
ATOM 1438 N N . SER A 1 176 ? 25.220 2.736 -29.812 1.00 98.00 176 SER A N 1
ATOM 1439 C CA . SER A 1 176 ? 25.276 1.951 -31.053 1.00 98.00 176 SER A CA 1
ATOM 1440 C C . SER A 1 176 ? 24.882 2.794 -32.271 1.00 98.00 176 SER A C 1
ATOM 1442 O O . SER A 1 176 ? 25.637 2.884 -33.236 1.00 98.00 176 SER A O 1
ATOM 1444 N N . VAL A 1 177 ? 23.766 3.523 -32.191 1.00 97.88 177 VAL A N 1
ATOM 1445 C CA . VAL A 1 177 ? 23.299 4.414 -33.264 1.00 97.88 177 VAL A CA 1
ATOM 1446 C C . VAL A 1 177 ? 24.299 5.542 -33.533 1.00 97.88 177 VAL A C 1
ATOM 1448 O O . VAL A 1 177 ? 24.529 5.901 -34.689 1.00 97.88 177 VAL A O 1
ATOM 1451 N N . ALA A 1 178 ? 24.913 6.115 -32.494 1.00 97.94 178 ALA A N 1
ATOM 1452 C CA . ALA A 1 178 ? 25.947 7.133 -32.661 1.00 97.94 178 ALA A CA 1
ATOM 1453 C C . ALA A 1 178 ? 27.189 6.579 -33.383 1.00 97.94 178 ALA A C 1
ATOM 1455 O O . ALA A 1 178 ? 27.705 7.237 -34.290 1.00 97.94 178 ALA A O 1
ATOM 1456 N N . ALA A 1 179 ? 27.629 5.367 -33.029 1.00 97.56 179 ALA A N 1
ATOM 1457 C CA . ALA A 1 179 ? 28.749 4.691 -33.679 1.00 97.56 179 ALA A CA 1
ATOM 1458 C C . ALA A 1 179 ? 28.448 4.368 -35.153 1.00 97.56 179 ALA A C 1
ATOM 1460 O O . ALA A 1 179 ? 29.232 4.728 -36.031 1.00 97.56 179 ALA A O 1
ATOM 1461 N N . GLU A 1 180 ? 27.277 3.798 -35.449 1.00 97.69 180 GLU A N 1
ATOM 1462 C CA . GLU A 1 180 ? 26.849 3.511 -36.824 1.00 97.69 180 GLU A CA 1
ATOM 1463 C C . GLU A 1 180 ? 26.758 4.781 -37.677 1.00 97.69 180 GLU A C 1
ATOM 1465 O O . GLU A 1 180 ? 27.217 4.812 -38.823 1.00 97.69 180 GLU A O 1
ATOM 1470 N N . ARG A 1 181 ? 26.245 5.880 -37.109 1.00 97.31 181 ARG A N 1
ATOM 1471 C CA . ARG A 1 181 ? 26.243 7.187 -37.784 1.00 97.31 181 ARG A CA 1
ATOM 1472 C C . ARG A 1 181 ? 27.656 7.673 -38.096 1.00 97.31 181 ARG A C 1
ATOM 1474 O O . ARG A 1 181 ? 27.860 8.233 -39.172 1.00 97.31 181 ARG A O 1
ATOM 1481 N N . ALA A 1 182 ? 28.621 7.485 -37.196 1.00 97.25 182 ALA A N 1
ATOM 1482 C CA . ALA A 1 182 ? 30.012 7.862 -37.444 1.00 97.25 182 ALA A CA 1
ATOM 1483 C C . ALA A 1 182 ? 30.623 7.027 -38.582 1.00 97.25 182 ALA A C 1
ATOM 1485 O O . ALA A 1 182 ? 31.176 7.591 -39.525 1.00 97.25 182 ALA A O 1
ATOM 1486 N N . LEU A 1 183 ? 30.430 5.705 -38.565 1.00 96.50 183 LEU A N 1
ATOM 1487 C CA . LEU A 1 183 ? 30.896 4.810 -39.630 1.00 96.50 183 LEU A CA 1
ATOM 1488 C C . LEU A 1 183 ? 30.250 5.127 -40.984 1.00 96.50 183 LEU A C 1
ATOM 1490 O O . LEU A 1 183 ? 30.908 5.073 -42.023 1.00 96.50 183 LEU A O 1
ATOM 1494 N N . CYS A 1 184 ? 28.961 5.468 -40.998 1.00 97.00 184 CYS A N 1
ATOM 1495 C CA . CYS A 1 184 ? 28.266 5.885 -42.212 1.00 97.00 184 CYS A CA 1
ATOM 1496 C C . CYS A 1 184 ? 28.841 7.193 -42.777 1.00 97.00 184 CYS A C 1
ATOM 1498 O O . CYS A 1 184 ? 29.051 7.294 -43.986 1.00 97.00 184 CYS A O 1
ATOM 1500 N N . LYS A 1 185 ? 29.137 8.177 -41.915 1.00 96.69 185 LYS A N 1
ATOM 1501 C CA . LYS A 1 185 ? 29.772 9.442 -42.320 1.00 96.69 185 LYS A CA 1
ATOM 1502 C C . LYS A 1 185 ? 31.165 9.216 -42.906 1.00 96.69 185 LYS A C 1
ATOM 1504 O O . LYS A 1 185 ? 31.469 9.783 -43.952 1.00 96.69 185 LYS A O 1
ATOM 1509 N N . GLU A 1 186 ? 31.976 8.359 -42.289 1.00 95.94 186 GLU A N 1
ATOM 1510 C CA . GLU A 1 186 ? 33.307 8.015 -42.806 1.00 95.94 186 GLU A CA 1
ATOM 1511 C C . GLU A 1 186 ? 33.229 7.293 -44.158 1.00 95.94 186 GLU A C 1
ATOM 1513 O O . GLU A 1 186 ? 33.929 7.671 -45.098 1.00 95.94 186 GLU A O 1
ATOM 1518 N N . ARG A 1 187 ? 32.318 6.319 -44.313 1.00 95.62 187 ARG A N 1
ATOM 1519 C CA . ARG A 1 187 ? 32.073 5.653 -45.607 1.00 95.62 187 ARG A CA 1
ATOM 1520 C C . ARG A 1 187 ? 31.659 6.642 -46.694 1.00 95.62 187 ARG A C 1
ATOM 1522 O O . ARG A 1 187 ? 32.179 6.575 -47.807 1.00 95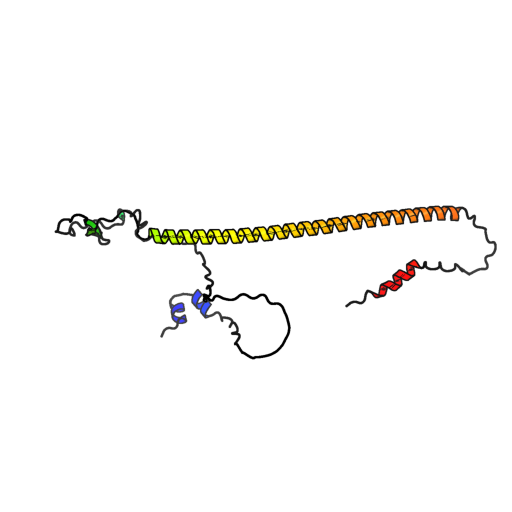.62 187 ARG A O 1
ATOM 1529 N N . HIS A 1 188 ? 30.755 7.566 -46.371 1.00 96.19 188 HIS A N 1
ATOM 1530 C CA . HIS A 1 188 ? 30.310 8.599 -47.303 1.00 96.19 188 HIS A CA 1
ATOM 1531 C C . HIS A 1 188 ? 31.467 9.522 -47.711 1.00 96.19 188 HIS A C 1
ATOM 1533 O O . HIS A 1 188 ? 31.703 9.718 -48.899 1.00 96.19 188 HIS A O 1
ATOM 1539 N N . LYS A 1 189 ? 32.265 9.995 -46.747 1.00 95.75 189 LYS A N 1
ATOM 1540 C CA . LYS A 1 189 ? 33.456 10.817 -47.004 1.00 95.75 189 LYS A CA 1
ATOM 1541 C C . LYS A 1 189 ? 34.492 10.094 -47.870 1.00 95.75 189 LYS A C 1
ATOM 1543 O O . LYS A 1 189 ? 35.059 10.701 -48.775 1.00 95.75 189 LYS A O 1
ATOM 1548 N N . HIS A 1 190 ? 34.738 8.808 -47.620 1.00 93.69 190 HIS A N 1
ATOM 1549 C CA . HIS A 1 190 ? 35.649 8.004 -48.435 1.00 93.69 190 HIS A CA 1
ATOM 1550 C C . HIS A 1 190 ? 35.157 7.879 -49.885 1.00 93.69 190 HIS A C 1
ATOM 1552 O O . HIS A 1 190 ? 35.944 8.034 -50.819 1.00 93.69 190 HIS A O 1
ATOM 1558 N N . LEU A 1 191 ? 33.854 7.649 -50.085 1.00 93.44 191 LEU A N 1
ATOM 1559 C CA . LEU A 1 191 ? 33.252 7.589 -51.417 1.00 93.44 191 LEU A CA 1
ATOM 1560 C C . LEU A 1 191 ? 33.363 8.931 -52.152 1.00 93.44 191 LEU A C 1
ATOM 1562 O O . LEU A 1 191 ? 33.797 8.950 -53.300 1.00 93.44 191 LEU A O 1
ATOM 1566 N N . GLU A 1 192 ? 33.037 10.040 -51.487 1.00 93.19 192 GLU A N 1
ATOM 1567 C CA . GLU A 1 192 ? 33.184 11.402 -52.024 1.00 93.19 192 GLU A CA 1
ATOM 1568 C C . GLU A 1 192 ? 34.621 11.675 -52.490 1.00 93.19 192 GLU A C 1
ATOM 1570 O O . GLU A 1 192 ? 34.859 12.142 -53.607 1.00 93.19 192 GLU A O 1
ATOM 1575 N N . GLN A 1 193 ? 35.613 11.310 -51.673 1.00 90.81 193 GLN A N 1
ATOM 1576 C CA . GLN A 1 193 ? 37.025 11.446 -52.033 1.00 90.81 193 GLN A CA 1
ATOM 1577 C C . GLN A 1 193 ? 37.412 10.563 -53.224 1.00 90.81 193 GLN A C 1
ATOM 1579 O O . GLN A 1 193 ? 38.152 11.009 -54.103 1.00 90.81 193 GLN A O 1
ATOM 1584 N N . TRP A 1 194 ? 36.928 9.320 -53.267 1.00 90.50 194 TRP A N 1
ATOM 1585 C CA . TRP A 1 194 ? 37.187 8.401 -54.373 1.00 90.50 194 TRP A CA 1
ATOM 1586 C C . TRP A 1 194 ? 36.575 8.903 -55.684 1.00 90.50 194 TRP A C 1
ATOM 1588 O O . TRP A 1 194 ? 37.264 8.923 -56.703 1.00 90.50 194 TRP A O 1
ATOM 1598 N N . LEU A 1 195 ? 35.327 9.379 -55.650 1.00 89.88 195 LEU A N 1
ATOM 1599 C CA . LEU A 1 195 ? 34.655 9.988 -56.798 1.00 89.88 195 LEU A CA 1
ATOM 1600 C C . LEU A 1 195 ? 35.393 11.241 -57.267 1.00 89.88 195 LEU A C 1
ATOM 1602 O O . LEU A 1 195 ? 35.677 11.363 -58.454 1.00 89.88 195 LEU A O 1
ATOM 1606 N N . THR A 1 196 ? 35.783 12.126 -56.348 1.00 87.88 196 THR A N 1
ATOM 1607 C CA . THR A 1 196 ? 36.535 13.348 -56.672 1.00 87.88 196 THR A CA 1
ATOM 1608 C C . THR A 1 196 ? 37.869 13.020 -57.347 1.00 87.88 196 THR A C 1
ATOM 1610 O O . THR A 1 196 ? 38.192 13.579 -58.393 1.00 87.88 196 THR A O 1
ATOM 1613 N N . ARG A 1 197 ? 38.630 12.055 -56.812 1.00 82.88 197 ARG A N 1
ATOM 1614 C CA . ARG A 1 197 ? 39.884 11.592 -57.432 1.00 82.88 197 ARG A CA 1
ATOM 1615 C C . ARG A 1 197 ? 39.634 10.938 -58.792 1.00 82.88 197 ARG A C 1
ATOM 1617 O O . ARG A 1 197 ? 40.324 11.259 -59.752 1.00 82.88 197 ARG A O 1
ATOM 1624 N N . GLY A 1 198 ? 38.639 10.059 -58.902 1.00 73.75 198 GLY A N 1
ATOM 1625 C CA . GLY A 1 198 ? 38.260 9.415 -60.162 1.00 73.75 198 GLY A CA 1
ATOM 1626 C C . GLY A 1 198 ? 37.824 10.412 -61.240 1.00 73.75 198 GLY A C 1
ATOM 1627 O O . GLY A 1 198 ? 38.175 10.240 -62.404 1.00 73.75 198 GLY A O 1
ATOM 1628 N N . MET A 1 199 ? 37.131 11.488 -60.857 1.00 63.34 199 MET A N 1
ATOM 1629 C CA . MET A 1 199 ? 36.782 12.607 -61.737 1.00 63.34 199 MET A CA 1
ATOM 1630 C C . MET A 1 199 ? 38.027 13.357 -62.227 1.00 63.34 199 MET A C 1
ATOM 1632 O O . MET A 1 199 ? 38.089 13.687 -63.406 1.00 63.34 199 MET A O 1
ATOM 1636 N N . MET A 1 200 ? 39.046 13.567 -61.382 1.00 57.94 200 MET A N 1
ATOM 1637 C CA . MET A 1 200 ? 40.313 14.184 -61.810 1.00 57.94 200 MET A CA 1
ATOM 1638 C C . MET A 1 200 ? 41.046 13.341 -62.866 1.00 57.94 200 MET A C 1
ATOM 1640 O O . MET A 1 200 ? 41.565 13.893 -63.835 1.00 57.94 200 MET A O 1
ATOM 1644 N N . TYR A 1 201 ? 41.047 12.010 -62.729 1.00 53.88 201 TYR A N 1
ATOM 1645 C CA . TYR A 1 201 ? 41.655 11.120 -63.728 1.00 53.88 201 TYR A CA 1
ATOM 1646 C C . TYR A 1 201 ? 40.822 11.014 -65.016 1.00 53.88 201 TYR A C 1
ATOM 1648 O O . TYR A 1 201 ? 41.397 10.978 -66.100 1.00 53.88 201 TYR A O 1
ATOM 1656 N N . ARG A 1 202 ? 39.484 11.040 -64.927 1.00 56.00 202 ARG A N 1
ATOM 1657 C CA . ARG A 1 202 ? 38.593 11.049 -66.105 1.00 56.00 202 ARG A CA 1
ATOM 1658 C C . ARG A 1 202 ? 38.586 12.389 -66.847 1.00 56.00 202 ARG A C 1
ATOM 1660 O O . ARG A 1 202 ? 38.449 12.402 -68.062 1.00 56.00 202 ARG A O 1
ATOM 1667 N N . ALA A 1 203 ? 38.770 13.510 -66.150 1.00 52.56 203 ALA A N 1
ATOM 1668 C CA . ALA A 1 203 ? 38.856 14.837 -66.764 1.00 52.56 203 ALA A CA 1
ATOM 1669 C C . ALA A 1 203 ? 40.183 15.065 -67.516 1.00 52.56 203 ALA A C 1
ATOM 1671 O O . ALA A 1 203 ? 40.237 15.879 -68.436 1.00 52.56 203 ALA A O 1
ATOM 1672 N N . SER A 1 204 ? 41.247 14.340 -67.148 1.00 53.34 204 SER A N 1
ATOM 1673 C CA . SER A 1 204 ? 42.540 14.379 -67.846 1.00 53.34 204 SER A CA 1
ATOM 1674 C C . SER A 1 204 ? 42.600 13.460 -69.072 1.00 53.34 204 SER A C 1
ATOM 1676 O O . SER A 1 204 ? 43.554 13.543 -69.853 1.00 53.34 204 SER A O 1
ATOM 1678 N N . GLU A 1 205 ? 41.615 12.586 -69.268 1.00 50.81 205 GLU A N 1
ATOM 1679 C CA . GLU A 1 205 ? 41.528 11.773 -70.471 1.00 50.81 205 GLU A CA 1
ATOM 1680 C C . GLU A 1 205 ? 40.964 12.655 -71.591 1.00 50.81 205 GLU A C 1
ATOM 1682 O O . GLU A 1 205 ? 39.755 12.775 -71.784 1.00 50.81 205 GLU A O 1
ATOM 1687 N N . ARG A 1 206 ? 41.855 13.344 -72.326 1.00 48.94 206 ARG A N 1
ATOM 1688 C CA . ARG A 1 206 ? 41.469 13.939 -73.611 1.00 48.94 206 ARG A CA 1
ATOM 1689 C C . ARG A 1 206 ? 40.801 12.832 -74.410 1.00 48.94 206 ARG A C 1
ATOM 1691 O O . ARG A 1 206 ? 41.463 11.855 -74.754 1.00 48.94 206 ARG A O 1
ATOM 1698 N N . VAL A 1 207 ? 39.520 13.019 -74.717 1.00 51.34 207 VAL A N 1
ATOM 1699 C CA . VAL A 1 207 ? 38.777 12.195 -75.665 1.00 51.34 207 VAL A CA 1
ATOM 1700 C C . VAL A 1 207 ? 39.610 12.135 -76.942 1.00 51.34 207 VAL A C 1
ATOM 1702 O O . VAL A 1 207 ? 39.639 13.087 -77.725 1.00 51.34 207 VAL A O 1
ATOM 1705 N N . LYS A 1 208 ? 40.349 11.037 -77.140 1.00 50.41 208 LYS A N 1
ATOM 1706 C CA . LYS A 1 208 ? 40.885 10.710 -78.455 1.00 50.41 208 LYS A CA 1
ATOM 1707 C C . LYS A 1 208 ? 39.649 10.518 -79.311 1.00 50.41 208 LYS A C 1
ATOM 1709 O O . LYS A 1 208 ? 38.905 9.563 -79.103 1.00 50.41 208 LYS A O 1
ATOM 1714 N N . LYS A 1 209 ? 39.392 11.468 -80.213 1.00 48.97 209 LYS A N 1
ATOM 1715 C CA . LYS A 1 209 ? 38.423 11.273 -81.284 1.00 48.97 209 LYS A CA 1
ATOM 1716 C C . LYS A 1 209 ? 38.862 10.013 -82.021 1.00 48.97 209 LYS A C 1
ATOM 1718 O O . LYS A 1 209 ? 39.878 10.014 -82.707 1.00 48.97 209 LYS A O 1
ATOM 1723 N N . LEU A 1 210 ? 38.156 8.918 -81.772 1.00 48.06 210 LEU A N 1
ATOM 1724 C CA . LEU A 1 210 ? 38.220 7.748 -82.621 1.00 48.06 210 LEU A CA 1
ATOM 1725 C C . LEU A 1 210 ? 37.424 8.130 -83.862 1.00 48.06 210 LEU A C 1
ATOM 1727 O O . LEU A 1 210 ? 36.195 8.089 -83.866 1.00 48.06 210 LEU A O 1
ATOM 1731 N N . ASP A 1 211 ? 38.138 8.576 -84.890 1.00 48.22 211 ASP A N 1
ATOM 1732 C CA . ASP A 1 211 ? 37.603 8.656 -86.240 1.00 48.22 211 ASP A CA 1
ATOM 1733 C C . ASP A 1 211 ? 37.371 7.223 -86.710 1.00 48.22 211 ASP A C 1
ATOM 1735 O O . ASP A 1 211 ? 38.250 6.643 -87.316 1.00 48.22 211 ASP A O 1
ATOM 1739 N N . PHE A 1 212 ? 36.251 6.611 -86.329 1.00 45.66 212 PHE A N 1
ATOM 1740 C CA . PHE A 1 212 ? 35.572 5.552 -87.078 1.00 45.66 212 PHE A CA 1
ATOM 1741 C C . PHE A 1 212 ? 34.269 5.212 -86.347 1.00 45.66 212 PHE A C 1
ATOM 1743 O O . PHE A 1 212 ? 34.253 4.494 -85.351 1.00 45.66 212 PHE A O 1
ATOM 1750 N N . SER A 1 213 ? 33.157 5.738 -86.862 1.00 38.25 213 SER A N 1
ATOM 1751 C CA . SER A 1 213 ? 31.811 5.281 -86.522 1.00 38.25 213 SER A CA 1
ATOM 1752 C C . SER A 1 213 ? 31.156 4.723 -87.783 1.00 38.25 213 SER A C 1
ATOM 1754 O O . SER A 1 213 ? 30.760 5.491 -88.663 1.00 38.25 213 SER A O 1
ATOM 1756 N N . PRO A 1 214 ? 31.019 3.394 -87.903 1.00 46.25 214 PRO A N 1
ATOM 1757 C CA . PRO A 1 214 ? 29.976 2.797 -88.708 1.00 46.25 214 PRO A CA 1
ATOM 1758 C C . PRO A 1 214 ? 28.672 2.860 -87.906 1.00 46.25 214 PRO A C 1
ATOM 1760 O O . PRO A 1 214 ? 28.613 2.513 -86.729 1.00 46.25 214 PRO A O 1
ATOM 1763 N N . LYS A 1 215 ? 27.633 3.360 -88.567 1.00 45.81 215 LYS A N 1
ATOM 1764 C CA . LYS A 1 215 ? 26.273 3.542 -88.061 1.00 45.81 215 LYS A CA 1
ATOM 1765 C C . LYS A 1 215 ? 25.788 2.321 -87.257 1.00 45.81 215 LYS A C 1
ATOM 1767 O O . LYS A 1 215 ? 25.667 1.239 -87.819 1.00 45.81 215 LYS A O 1
ATOM 1772 N N . GLY A 1 216 ? 25.398 2.539 -85.999 1.00 53.12 216 GLY A N 1
ATOM 1773 C CA . GLY A 1 216 ? 24.335 1.744 -85.374 1.00 53.12 216 GLY A CA 1
ATOM 1774 C C . GLY A 1 216 ? 24.686 0.690 -84.319 1.00 53.12 216 GLY A C 1
ATOM 1775 O O . GLY A 1 216 ? 23.795 -0.099 -84.026 1.00 53.12 216 GLY A O 1
ATOM 1776 N N . SER A 1 217 ? 25.872 0.665 -83.698 1.00 44.94 217 SER A N 1
ATOM 1777 C CA . SER A 1 217 ? 26.085 -0.181 -82.507 1.00 44.94 217 SER A CA 1
ATOM 1778 C C . SER A 1 217 ? 26.456 0.637 -81.268 1.00 44.94 217 SER A C 1
ATOM 1780 O O . SER A 1 217 ? 27.551 1.174 -81.126 1.00 44.94 217 SER A O 1
ATOM 1782 N N . VAL A 1 218 ? 25.505 0.753 -80.337 1.00 51.09 218 VAL A N 1
ATOM 1783 C CA . VAL A 1 218 ? 25.801 1.114 -78.945 1.00 51.09 218 VAL A CA 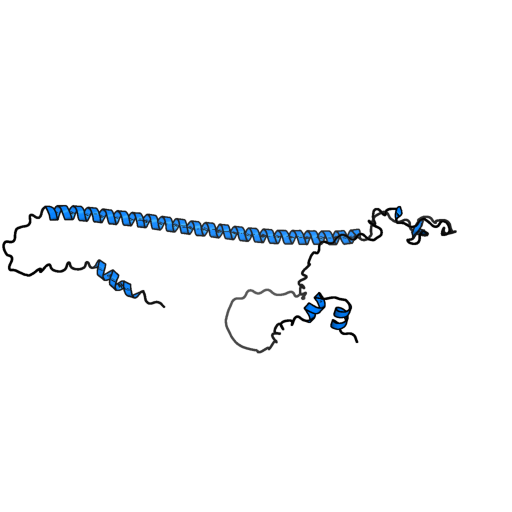1
ATOM 1784 C C . VAL A 1 218 ? 26.242 -0.171 -78.251 1.00 51.09 218 VAL A C 1
ATOM 1786 O O . VAL A 1 218 ? 25.530 -0.718 -77.417 1.00 51.09 218 VAL A O 1
ATOM 1789 N N . ASP A 1 219 ? 27.422 -0.672 -78.611 1.00 53.84 219 ASP A N 1
ATOM 1790 C CA . ASP A 1 219 ? 28.088 -1.730 -77.851 1.00 53.84 219 ASP A CA 1
ATOM 1791 C C . ASP A 1 219 ? 28.828 -1.084 -76.676 1.00 53.84 219 ASP A C 1
ATOM 1793 O O . ASP A 1 219 ? 30.055 -1.076 -76.589 1.00 53.84 219 ASP A O 1
ATOM 1797 N N . ILE A 1 220 ? 28.063 -0.482 -75.763 1.00 54.22 220 ILE A N 1
ATOM 1798 C CA . ILE A 1 220 ? 28.556 -0.222 -74.415 1.00 54.22 220 ILE A CA 1
ATOM 1799 C C . ILE A 1 220 ? 28.423 -1.567 -73.696 1.00 54.22 220 ILE A C 1
ATOM 1801 O O . ILE A 1 220 ? 27.292 -1.990 -73.443 1.00 54.22 220 ILE A O 1
ATOM 1805 N N . PRO A 1 221 ? 29.523 -2.275 -73.376 1.00 51.94 221 PRO A N 1
ATOM 1806 C CA . PRO A 1 221 ? 29.419 -3.490 -72.583 1.00 51.94 221 PRO A CA 1
ATOM 1807 C C . PRO A 1 221 ? 28.705 -3.135 -71.271 1.00 51.94 221 PRO A C 1
ATOM 1809 O O . PRO A 1 221 ? 29.087 -2.144 -70.635 1.00 51.94 221 PRO A O 1
ATOM 1812 N N . PRO A 1 222 ? 27.662 -3.882 -70.857 1.00 57.22 222 PRO A N 1
ATOM 1813 C CA . PRO A 1 222 ? 26.956 -3.576 -69.624 1.00 57.22 222 PRO A CA 1
ATOM 1814 C C . PRO A 1 222 ? 27.980 -3.547 -68.492 1.00 57.22 222 PRO A C 1
ATOM 1816 O O . PRO A 1 222 ? 28.793 -4.468 -68.359 1.00 57.22 222 PRO A O 1
ATOM 1819 N N . ILE A 1 223 ? 27.978 -2.460 -67.712 1.00 58.09 223 ILE A N 1
ATOM 1820 C CA . ILE A 1 223 ? 28.813 -2.326 -66.516 1.00 58.09 223 ILE A CA 1
ATOM 1821 C C . ILE A 1 223 ? 28.631 -3.616 -65.717 1.00 58.09 223 ILE A C 1
ATOM 1823 O O . ILE A 1 223 ? 27.520 -3.915 -65.274 1.00 58.09 223 ILE A O 1
ATOM 1827 N N . LYS A 1 224 ? 29.703 -4.410 -65.593 1.00 58.81 224 LYS A N 1
ATOM 1828 C CA . LYS A 1 224 ? 29.676 -5.667 -64.841 1.00 58.81 224 LYS A CA 1
ATOM 1829 C C . LYS A 1 224 ? 29.157 -5.333 -63.445 1.00 58.81 224 LYS A C 1
ATOM 1831 O O . LYS A 1 224 ? 29.790 -4.541 -62.744 1.00 58.81 224 LYS A O 1
ATOM 1836 N N . ARG A 1 225 ? 27.985 -5.873 -63.079 1.00 57.06 225 ARG A N 1
ATOM 1837 C CA . ARG A 1 225 ? 27.400 -5.684 -61.744 1.00 57.06 225 ARG A CA 1
ATOM 1838 C C . ARG A 1 225 ? 28.482 -6.044 -60.733 1.00 57.06 225 ARG A C 1
ATOM 1840 O O . ARG A 1 225 ? 29.106 -7.098 -60.822 1.00 57.06 225 ARG A O 1
ATOM 1847 N N . THR A 1 226 ? 28.790 -5.119 -59.833 1.00 56.69 226 THR A N 1
ATOM 1848 C CA . THR A 1 226 ? 29.791 -5.370 -58.803 1.00 56.69 226 THR A CA 1
ATOM 1849 C C . THR A 1 226 ? 29.280 -6.492 -57.906 1.00 56.69 226 THR A C 1
ATOM 1851 O O . THR A 1 226 ? 28.118 -6.478 -57.506 1.00 56.69 226 THR A O 1
ATOM 1854 N N . ARG A 1 227 ? 30.159 -7.436 -57.557 1.00 56.72 227 ARG A N 1
ATOM 1855 C CA . ARG A 1 227 ? 29.879 -8.632 -56.735 1.00 56.72 227 ARG A CA 1
ATOM 1856 C C . ARG A 1 227 ? 29.117 -8.346 -55.428 1.00 56.72 227 ARG A C 1
ATOM 1858 O O . ARG A 1 227 ? 28.469 -9.224 -54.878 1.00 56.72 227 ARG A O 1
ATOM 1865 N N . SER A 1 228 ? 29.176 -7.110 -54.933 1.00 59.44 228 SER A N 1
ATOM 1866 C CA . SER A 1 228 ? 28.425 -6.636 -53.766 1.00 59.44 228 SER A CA 1
ATOM 1867 C C . SER A 1 228 ? 26.904 -6.600 -53.959 1.00 59.44 228 SER A C 1
ATOM 1869 O O . SER A 1 228 ? 26.183 -6.677 -52.971 1.00 59.44 228 SER A O 1
ATOM 1871 N N . LEU A 1 229 ? 26.408 -6.478 -55.195 1.00 54.62 229 LEU A N 1
ATOM 1872 C CA . LEU A 1 229 ? 24.974 -6.401 -55.484 1.00 54.62 229 LEU A CA 1
ATOM 1873 C C . LEU A 1 229 ? 24.324 -7.794 -55.572 1.00 54.62 229 LEU A C 1
ATOM 1875 O O . LEU A 1 229 ? 23.165 -7.946 -55.211 1.00 54.62 229 LEU A O 1
ATOM 1879 N N . GLU A 1 230 ? 25.083 -8.817 -55.974 1.00 59.31 230 GLU A N 1
ATOM 1880 C CA . GLU A 1 230 ? 24.618 -10.215 -56.048 1.00 59.31 230 GLU A CA 1
ATOM 1881 C C . GLU A 1 230 ? 24.302 -10.798 -54.658 1.00 59.31 230 GLU A C 1
ATOM 1883 O O . GLU A 1 230 ? 23.448 -11.667 -54.515 1.00 59.31 230 GLU A O 1
ATOM 1888 N N . ILE A 1 231 ? 24.953 -10.276 -53.613 1.00 58.94 231 ILE A N 1
ATOM 1889 C CA . ILE A 1 231 ? 24.747 -10.699 -52.219 1.00 58.94 231 ILE A CA 1
ATOM 1890 C C . ILE A 1 231 ? 23.389 -10.216 -51.678 1.00 58.94 231 ILE A C 1
ATOM 1892 O O . ILE A 1 231 ? 22.820 -10.853 -50.795 1.00 58.94 231 ILE A O 1
ATOM 1896 N N . LEU A 1 232 ? 22.845 -9.111 -52.202 1.00 56.81 232 LEU A N 1
ATOM 1897 C CA . LEU A 1 232 ? 21.542 -8.591 -51.771 1.00 56.81 232 LEU A CA 1
ATOM 1898 C C . LEU A 1 232 ? 20.377 -9.402 -52.349 1.00 56.81 232 LEU A C 1
ATOM 1900 O O . LEU A 1 232 ? 19.410 -9.645 -51.631 1.00 56.81 232 LEU A O 1
ATOM 1904 N N . ASP A 1 233 ? 20.497 -9.877 -53.591 1.00 59.81 233 ASP A N 1
ATOM 1905 C CA . ASP A 1 233 ? 19.465 -10.709 -54.226 1.00 59.81 233 ASP A CA 1
ATOM 1906 C C . ASP A 1 233 ? 19.384 -12.106 -53.575 1.00 59.81 233 ASP A C 1
ATOM 1908 O O . ASP A 1 233 ? 18.293 -12.647 -53.403 1.00 59.81 233 ASP A O 1
ATOM 1912 N N . ALA A 1 234 ? 20.513 -12.652 -53.103 1.00 58.50 234 ALA A N 1
ATOM 1913 C CA . ALA A 1 234 ? 20.560 -13.932 -52.385 1.00 58.50 234 ALA A CA 1
ATOM 1914 C C . ALA A 1 234 ? 19.905 -13.895 -50.986 1.00 58.50 234 ALA A C 1
ATOM 1916 O O . ALA A 1 234 ? 19.512 -14.931 -50.459 1.00 58.50 234 ALA A O 1
ATOM 1917 N N . ASN A 1 235 ? 19.751 -12.712 -50.382 1.00 55.81 235 ASN A N 1
ATOM 1918 C CA . ASN A 1 235 ? 19.134 -12.555 -49.059 1.00 55.81 235 ASN A CA 1
ATOM 1919 C C . ASN A 1 235 ? 17.616 -12.302 -49.109 1.00 55.81 235 ASN A C 1
ATOM 1921 O O . ASN A 1 235 ? 16.988 -12.163 -48.057 1.00 55.81 235 ASN A O 1
ATOM 1925 N N . SER A 1 236 ? 17.001 -12.265 -50.297 1.00 52.38 236 SER A N 1
ATOM 1926 C CA . SER A 1 236 ? 15.554 -12.042 -50.442 1.00 52.38 236 SER A CA 1
ATOM 1927 C C . SER A 1 236 ? 14.690 -13.268 -50.090 1.00 52.38 236 SER A C 1
ATOM 1929 O O . SER A 1 236 ? 13.463 -13.156 -50.067 1.00 52.38 236 SER A O 1
ATOM 1931 N N . GLU A 1 237 ? 15.287 -14.426 -49.791 1.00 49.62 237 GLU A N 1
ATOM 1932 C CA . GLU A 1 237 ? 14.557 -15.665 -49.466 1.00 49.62 237 GLU A CA 1
ATOM 1933 C C . GLU A 1 237 ? 14.026 -15.733 -48.017 1.00 49.62 237 GLU A C 1
ATOM 1935 O O . GLU A 1 237 ? 13.265 -16.637 -47.684 1.00 49.62 237 GLU A O 1
ATOM 1940 N N . TRP A 1 238 ? 14.334 -14.754 -47.157 1.00 48.44 238 TRP A N 1
ATOM 1941 C CA . TRP A 1 238 ? 13.875 -14.731 -45.754 1.00 48.44 238 TRP A CA 1
ATOM 1942 C C . TRP A 1 238 ? 12.487 -14.103 -45.523 1.00 48.44 238 TRP A C 1
ATOM 1944 O O . TRP A 1 238 ? 12.043 -14.010 -44.382 1.00 48.44 238 TRP A O 1
ATOM 1954 N N . ASN A 1 239 ? 11.769 -13.704 -46.578 1.00 50.97 239 ASN A N 1
ATOM 1955 C CA . ASN A 1 239 ? 10.432 -13.095 -46.463 1.00 50.97 239 ASN A CA 1
ATOM 1956 C C . ASN A 1 239 ? 9.258 -14.093 -46.482 1.00 50.97 239 ASN A C 1
ATOM 1958 O O . ASN A 1 239 ? 8.111 -13.671 -46.592 1.00 50.97 239 ASN A O 1
ATOM 1962 N N . ASN A 1 240 ? 9.505 -15.397 -46.337 1.00 51.31 240 ASN A N 1
ATOM 1963 C CA . ASN A 1 240 ? 8.441 -16.392 -46.176 1.00 51.31 240 ASN A CA 1
ATOM 1964 C C . ASN A 1 240 ? 8.550 -17.100 -44.824 1.00 51.31 240 ASN A C 1
ATOM 1966 O O . ASN A 1 240 ? 8.993 -18.242 -44.736 1.00 51.31 240 ASN A O 1
ATOM 1970 N N . VAL A 1 241 ? 8.103 -16.418 -43.770 1.00 42.31 241 VAL A N 1
ATOM 1971 C CA . VAL A 1 241 ? 7.684 -17.067 -42.524 1.00 42.31 241 VAL A CA 1
ATOM 1972 C C . VAL A 1 241 ? 6.289 -16.538 -42.199 1.00 42.31 241 VAL A C 1
ATOM 1974 O O . VAL A 1 241 ? 6.140 -15.426 -41.696 1.00 42.31 241 VAL A O 1
ATOM 1977 N N . ASN A 1 242 ? 5.284 -17.321 -42.594 1.00 38.62 242 ASN A N 1
ATOM 1978 C CA . ASN A 1 242 ? 3.917 -17.250 -42.077 1.00 38.62 242 ASN A CA 1
ATOM 1979 C C . ASN A 1 242 ? 3.845 -18.048 -40.773 1.00 38.62 242 ASN A C 1
ATOM 1981 O O . ASN A 1 242 ? 4.468 -19.136 -40.740 1.00 38.62 242 ASN A O 1
#